Protein AF-A0A316I3K8-F1 (afdb_monomer_lite)

Sequence (224 aa):
MPPAEALIAANAQGTAARHGGSSAHHADKHGAITLITEVPFWHDERASDDSSSDRPYAEVLRASARQLRQDAATLTGLHQRIRPHLRVASPMPAAAADFADTAVSLAAAHETIAATAGTRTATVAEVFAAESVVEMLRLRTARVLRRQLLAECEKRAAPLPLRDALDEVDVLFDQWCEQAENTLSEKTFPLRQLVSLQMAAALAVVSRLAQPTREASATAAAAQ

Radius of gyration: 23.37 Å; chains: 1; bounding box: 73×44×48 Å

Secondary structure (DSSP, 8-state):
---HHHHHHHHHTTS--SS---HHHHHHTTT---------SB--GGGG--SEEEEEHHHHHHHHHHHHHHHHHHHHHHHHHHGGG--S--SHHHHHHHHHHHHHHHHHHHHHHHHH-TTPEEEHHHHHHHHHHHHHHHHHHHHHHHHHHHHHHHHSS--HHHHHHHHHHHHHHHHHHHHHHHHS--PBPPHHHHHHHHHHHHHHHHHHHHS--HHHHHHHHTT-

Structure (mmCIF, N/CA/C/O backbone):
data_AF-A0A316I3K8-F1
#
_entry.id   AF-A0A316I3K8-F1
#
loop_
_atom_site.group_PDB
_atom_site.id
_atom_site.type_symbol
_atom_site.label_atom_id
_atom_site.label_alt_id
_atom_site.label_comp_id
_atom_site.label_asym_id
_atom_site.label_entity_id
_atom_site.label_seq_id
_atom_site.pdbx_PDB_ins_code
_atom_site.Cartn_x
_atom_site.Cartn_y
_atom_site.Cartn_z
_atom_site.occupancy
_atom_site.B_iso_or_equiv
_atom_site.auth_seq_id
_atom_site.auth_comp_id
_atom_site.auth_asym_id
_atom_site.auth_atom_id
_atom_site.pdbx_PDB_model_num
ATOM 1 N N . MET A 1 1 ? -20.356 -4.902 2.020 1.00 46.91 1 MET A N 1
ATOM 2 C CA . MET A 1 1 ? -19.749 -4.826 0.674 1.00 46.91 1 MET A CA 1
ATOM 3 C C . MET A 1 1 ? -20.870 -4.762 -0.346 1.00 46.91 1 MET A C 1
ATOM 5 O O . MET A 1 1 ? -21.888 -5.397 -0.089 1.00 46.91 1 MET A O 1
ATOM 9 N N . PRO A 1 2 ? -20.743 -3.977 -1.429 1.00 51.47 2 PRO A N 1
ATOM 10 C CA . PRO A 1 2 ? -21.723 -4.023 -2.510 1.00 51.47 2 PRO A CA 1
ATOM 11 C C . PRO A 1 2 ? -21.820 -5.459 -3.057 1.00 51.47 2 PRO A C 1
ATOM 13 O O . PRO A 1 2 ? -20.804 -6.151 -3.050 1.00 51.47 2 PRO A O 1
ATOM 16 N N . PRO A 1 3 ? -22.998 -5.920 -3.508 1.00 61.75 3 PRO A N 1
ATOM 17 C CA . PRO A 1 3 ? -23.151 -7.249 -4.102 1.00 61.75 3 PRO A CA 1
ATOM 18 C C . PRO A 1 3 ? -22.192 -7.452 -5.283 1.00 61.75 3 PRO A C 1
ATOM 20 O O . PRO A 1 3 ? -21.863 -6.487 -5.984 1.00 61.75 3 PRO A O 1
ATOM 23 N N . ALA A 1 4 ? -21.767 -8.691 -5.553 1.00 61.78 4 ALA A N 1
ATOM 24 C CA . ALA A 1 4 ? -20.893 -8.951 -6.703 1.00 61.78 4 ALA A CA 1
ATOM 25 C C . ALA A 1 4 ? -21.560 -8.546 -8.016 1.00 61.78 4 ALA A C 1
ATOM 27 O O . ALA A 1 4 ? -20.879 -8.072 -8.916 1.00 61.78 4 ALA A O 1
ATOM 28 N N . GLU A 1 5 ? -22.880 -8.660 -8.112 1.00 66.75 5 GLU A N 1
ATOM 29 C CA . GLU A 1 5 ? -23.666 -8.225 -9.261 1.00 66.75 5 GLU A CA 1
ATOM 30 C C . GLU A 1 5 ? -23.543 -6.716 -9.477 1.00 66.75 5 GLU A C 1
ATOM 32 O O . GLU A 1 5 ? -23.457 -6.275 -10.617 1.00 66.75 5 GLU A O 1
ATOM 37 N N . ALA A 1 6 ? -23.459 -5.925 -8.404 1.00 65.88 6 ALA A N 1
ATOM 38 C CA . ALA A 1 6 ? -23.243 -4.484 -8.494 1.00 65.88 6 ALA A CA 1
ATOM 39 C C . ALA A 1 6 ? -21.810 -4.152 -8.944 1.00 65.88 6 ALA A C 1
ATOM 41 O O . ALA A 1 6 ? -21.619 -3.241 -9.746 1.00 65.88 6 ALA A O 1
ATOM 42 N N . LEU A 1 7 ? -20.809 -4.921 -8.498 1.00 60.12 7 LEU A N 1
ATOM 43 C CA . LEU A 1 7 ? -19.422 -4.791 -8.967 1.00 60.12 7 LEU A CA 1
ATOM 44 C C . LEU A 1 7 ? -19.276 -5.212 -10.440 1.00 60.12 7 LEU A C 1
ATOM 46 O O . LEU A 1 7 ? -18.604 -4.543 -11.221 1.00 60.12 7 LEU A O 1
ATOM 50 N N . ILE A 1 8 ? -19.944 -6.291 -10.848 1.00 61.94 8 ILE A N 1
ATOM 51 C CA . ILE A 1 8 ? -19.964 -6.787 -12.229 1.00 61.94 8 ILE A CA 1
ATOM 52 C C . ILE A 1 8 ? -20.725 -5.816 -13.143 1.00 61.94 8 ILE A C 1
ATOM 54 O O . ILE A 1 8 ? -20.252 -5.521 -14.239 1.00 61.94 8 ILE A O 1
ATOM 58 N N . ALA A 1 9 ? -21.864 -5.281 -12.697 1.00 63.34 9 ALA A N 1
ATOM 59 C CA . ALA A 1 9 ? -22.646 -4.294 -13.439 1.00 63.34 9 ALA A CA 1
ATOM 60 C C . ALA A 1 9 ? -21.893 -2.968 -13.591 1.00 63.34 9 ALA A C 1
ATOM 62 O O . ALA A 1 9 ? -21.885 -2.411 -14.686 1.00 63.34 9 ALA A O 1
ATOM 63 N N . ALA A 1 10 ? -21.195 -2.510 -12.545 1.00 59.34 10 ALA A N 1
ATOM 64 C CA . ALA A 1 10 ? -20.295 -1.366 -12.645 1.00 59.34 10 ALA A CA 1
ATOM 65 C C . ALA A 1 10 ? -19.220 -1.613 -13.718 1.00 59.34 10 ALA A C 1
ATOM 67 O O . ALA A 1 10 ? -19.025 -0.768 -14.592 1.00 59.34 10 ALA A O 1
ATOM 68 N N . ASN A 1 11 ? -18.614 -2.807 -13.732 1.00 54.56 11 ASN A N 1
ATOM 69 C CA . ASN A 1 11 ? -17.659 -3.213 -14.767 1.00 54.56 11 ASN A CA 1
ATOM 70 C C . ASN A 1 11 ? -18.261 -3.186 -16.183 1.00 54.56 11 ASN A C 1
ATOM 72 O O . ASN A 1 11 ? -17.639 -2.673 -17.112 1.00 54.56 11 ASN A O 1
ATOM 76 N N . ALA A 1 12 ? -19.482 -3.697 -16.350 1.00 55.34 12 ALA A N 1
ATOM 77 C CA . ALA A 1 12 ? -20.190 -3.714 -17.631 1.00 55.34 12 ALA A CA 1
ATOM 78 C C . ALA A 1 12 ? -20.600 -2.310 -18.119 1.00 55.34 12 ALA A C 1
ATOM 80 O O . ALA A 1 12 ? -20.731 -2.089 -19.320 1.00 55.34 12 ALA A O 1
ATOM 81 N N . GLN A 1 13 ? -20.775 -1.356 -17.201 1.00 55.81 13 GLN A N 1
ATOM 82 C CA . GLN A 1 13 ? -21.131 0.040 -17.480 1.00 55.81 13 GLN A CA 1
ATOM 83 C C . GLN A 1 13 ? -19.909 0.937 -17.752 1.00 55.81 13 GLN A C 1
ATOM 85 O O . GLN A 1 13 ? -20.051 2.149 -17.889 1.00 55.81 13 GLN A O 1
ATOM 90 N N . GLY A 1 14 ? -18.699 0.371 -17.836 1.00 44.72 14 GLY A N 1
ATOM 91 C CA . GLY A 1 14 ? -17.468 1.124 -18.106 1.00 44.72 14 GLY A CA 1
ATOM 92 C C . GLY A 1 14 ? -16.909 1.880 -16.895 1.00 44.72 14 GLY A C 1
ATOM 93 O O . GLY A 1 14 ? -15.808 2.423 -16.964 1.00 44.72 14 GLY A O 1
ATOM 94 N N . THR A 1 15 ? -17.606 1.862 -15.758 1.00 52.81 15 THR A N 1
ATOM 95 C CA . THR A 1 15 ? -17.031 2.158 -14.441 1.00 52.81 15 THR A CA 1
ATOM 96 C C . THR A 1 15 ? -16.216 0.951 -13.996 1.00 52.81 15 THR A C 1
ATOM 98 O O . THR A 1 15 ? -16.727 0.091 -13.289 1.00 52.81 15 THR A O 1
ATOM 101 N N . ALA A 1 16 ? -14.970 0.844 -14.464 1.00 51.50 16 ALA A N 1
ATOM 102 C CA . ALA A 1 16 ? -14.096 -0.297 -14.193 1.00 51.50 16 ALA A CA 1
ATOM 103 C C . ALA A 1 16 ? -14.115 -0.677 -12.699 1.00 51.50 16 ALA A C 1
ATOM 105 O O . ALA A 1 16 ? -13.503 -0.009 -11.863 1.00 51.50 16 ALA A O 1
ATOM 106 N N . ALA A 1 17 ? -14.815 -1.757 -12.349 1.00 53.53 17 ALA A N 1
ATOM 107 C CA . ALA A 1 17 ? -14.596 -2.414 -11.079 1.00 53.53 17 ALA A CA 1
ATOM 108 C C . ALA A 1 17 ? -13.191 -3.010 -11.163 1.00 53.53 17 ALA A C 1
ATOM 110 O O . ALA A 1 17 ? -12.932 -3.970 -11.893 1.00 53.53 17 ALA A O 1
ATOM 111 N N . ARG A 1 18 ? -12.270 -2.350 -10.453 1.00 55.28 18 ARG A N 1
ATOM 112 C CA . ARG A 1 18 ? -10.821 -2.594 -10.486 1.00 55.28 18 ARG A CA 1
ATOM 113 C C . ARG A 1 18 ? -10.441 -4.038 -10.147 1.00 55.28 18 ARG A C 1
ATOM 115 O O . ARG A 1 18 ? -9.389 -4.510 -10.565 1.00 55.28 18 ARG A O 1
ATOM 122 N N . HIS A 1 19 ? -11.321 -4.762 -9.456 1.00 63.66 19 HIS A N 1
ATOM 123 C CA . HIS A 1 19 ? -11.119 -6.143 -9.034 1.00 63.66 19 HIS A CA 1
ATOM 124 C C . HIS A 1 19 ? -12.388 -6.975 -9.269 1.00 63.66 19 HIS A C 1
ATOM 126 O O . HIS A 1 19 ? -13.498 -6.445 -9.346 1.00 63.66 19 HIS A O 1
ATOM 132 N N . GLY A 1 20 ? -12.225 -8.296 -9.374 1.00 68.69 20 GLY A N 1
ATOM 133 C CA . GLY A 1 20 ? -13.353 -9.230 -9.332 1.00 68.69 20 GLY A CA 1
ATOM 134 C C . GLY A 1 20 ? -14.015 -9.277 -7.947 1.00 68.69 20 GLY A C 1
ATOM 135 O O . GLY A 1 20 ? -13.547 -8.665 -6.988 1.00 68.69 20 GLY A O 1
ATOM 136 N N . GLY A 1 21 ? -15.103 -10.036 -7.818 1.00 72.44 21 GLY A N 1
ATOM 137 C CA . GLY A 1 21 ? -15.724 -10.277 -6.514 1.00 72.44 21 GLY A CA 1
ATOM 138 C C . GLY A 1 21 ? -14.823 -11.099 -5.578 1.00 72.44 21 GLY A C 1
ATOM 139 O O . GLY A 1 21 ? -14.108 -11.997 -6.013 1.00 72.44 21 GLY A O 1
ATOM 140 N N . SER A 1 22 ? -14.880 -10.817 -4.275 1.00 80.25 22 SER A N 1
ATOM 141 C CA . SER A 1 22 ? -14.303 -11.660 -3.216 1.00 80.25 22 SER A CA 1
ATOM 142 C C . SER A 1 22 ? -14.965 -13.044 -3.096 1.00 80.25 22 SER A C 1
ATOM 144 O O . SER A 1 22 ? -16.092 -13.262 -3.553 1.00 80.25 22 SER A O 1
ATOM 146 N N . SER A 1 23 ? -14.288 -13.961 -2.395 1.00 83.81 23 SER A N 1
ATOM 147 C CA . SER A 1 23 ? -14.819 -15.277 -2.008 1.00 83.81 23 SER A CA 1
ATOM 148 C C . SER A 1 23 ? -16.139 -15.187 -1.238 1.00 83.81 23 SER A C 1
ATOM 150 O O . SER A 1 23 ? -17.002 -16.039 -1.428 1.00 83.81 23 SER A O 1
ATOM 152 N N . ALA A 1 24 ? -16.334 -14.131 -0.442 1.00 84.38 24 ALA A N 1
ATOM 153 C CA . ALA A 1 24 ? -17.589 -13.887 0.262 1.00 84.38 24 ALA A CA 1
ATOM 154 C C . ALA A 1 24 ? -18.765 -13.699 -0.705 1.00 84.38 24 ALA A C 1
ATOM 156 O O . ALA A 1 24 ? -19.817 -14.288 -0.489 1.00 84.38 24 ALA A O 1
ATOM 157 N N . HIS A 1 25 ? -18.585 -12.976 -1.816 1.00 80.94 25 HIS A N 1
ATOM 158 C CA . HIS A 1 25 ? -19.660 -12.870 -2.807 1.00 80.94 25 HIS A CA 1
ATOM 159 C C . HIS A 1 25 ? -19.931 -14.197 -3.521 1.00 80.94 25 HIS A C 1
ATOM 161 O O . HIS A 1 25 ? -21.068 -14.504 -3.866 1.00 80.94 25 HIS A O 1
ATOM 167 N N . HIS A 1 26 ? -18.890 -15.002 -3.759 1.00 83.44 26 HIS A N 1
ATOM 168 C CA . HIS A 1 26 ? -19.084 -16.333 -4.330 1.00 83.44 26 HIS A CA 1
ATOM 169 C C . HIS A 1 26 ? -19.851 -17.254 -3.373 1.00 83.44 26 HIS A C 1
ATOM 171 O O . HIS A 1 26 ? -20.612 -18.101 -3.820 1.00 83.44 26 HIS A O 1
ATOM 177 N N . ALA A 1 27 ? -19.648 -17.135 -2.068 1.00 85.69 27 ALA A N 1
ATOM 178 C CA . ALA A 1 27 ? -20.391 -17.912 -1.085 1.00 85.69 27 ALA A CA 1
ATOM 179 C C . ALA A 1 27 ? -21.847 -17.429 -0.945 1.00 85.69 27 ALA A C 1
ATOM 181 O O . ALA A 1 27 ? -22.756 -18.252 -0.825 1.00 85.69 27 ALA A O 1
ATOM 182 N N . ASP A 1 28 ? -22.075 -16.117 -1.035 1.00 84.31 28 ASP A N 1
ATOM 183 C CA . ASP A 1 28 ? -23.390 -15.485 -0.875 1.00 84.31 28 ASP A CA 1
ATOM 184 C C . ASP A 1 28 ? -24.434 -16.006 -1.879 1.00 84.31 28 ASP A C 1
ATOM 186 O O . ASP A 1 28 ? -25.538 -16.386 -1.491 1.00 84.31 28 ASP A O 1
ATOM 190 N N . LYS A 1 29 ? -24.054 -16.196 -3.152 1.00 85.25 29 LYS A N 1
ATOM 191 C CA . LYS A 1 29 ? -24.931 -16.817 -4.175 1.00 85.25 29 LYS A CA 1
ATOM 192 C C . LYS A 1 29 ? -25.396 -18.244 -3.841 1.00 85.25 29 LYS A C 1
ATOM 194 O O . LYS A 1 29 ? -26.289 -18.769 -4.502 1.00 85.25 29 LYS A O 1
ATOM 199 N N . HIS A 1 30 ? -24.779 -18.896 -2.858 1.00 90.12 30 HIS A N 1
ATOM 200 C CA . HIS A 1 30 ? -25.153 -20.225 -2.377 1.00 90.12 30 HIS A CA 1
ATOM 201 C C . HIS A 1 30 ? -25.828 -20.187 -0.996 1.00 90.12 30 HIS A C 1
ATOM 203 O O . HIS A 1 30 ? -26.014 -21.238 -0.387 1.00 90.12 30 HIS A O 1
ATOM 209 N N . GLY A 1 31 ? -26.186 -19.000 -0.491 1.00 88.19 31 GLY A N 1
ATOM 210 C CA . GLY A 1 31 ? -26.765 -18.822 0.842 1.00 88.19 31 GLY A CA 1
ATOM 211 C C . GLY A 1 31 ? -25.801 -19.188 1.974 1.00 88.19 31 GLY A C 1
ATOM 212 O O . GLY A 1 31 ? -26.237 -19.457 3.093 1.00 88.19 31 GLY A O 1
ATOM 213 N N . ALA A 1 32 ? -24.497 -19.255 1.687 1.00 89.62 32 ALA A N 1
ATOM 214 C CA . ALA A 1 32 ? -23.493 -19.629 2.666 1.00 89.62 32 ALA A CA 1
ATOM 215 C C . ALA A 1 32 ? -23.056 -18.417 3.491 1.00 89.62 32 ALA A C 1
ATOM 217 O O . ALA A 1 32 ? -22.843 -17.319 2.978 1.00 89.62 32 ALA A O 1
ATOM 218 N N . ILE A 1 33 ? -22.846 -18.643 4.784 1.00 88.38 33 ILE A N 1
ATOM 219 C CA . ILE A 1 33 ? -22.274 -17.636 5.671 1.00 88.38 33 ILE A CA 1
ATOM 220 C C . ILE A 1 33 ? -20.759 -17.670 5.532 1.00 88.38 33 ILE A C 1
ATOM 222 O O . ILE A 1 33 ? -20.134 -18.718 5.687 1.00 88.38 33 ILE A O 1
ATOM 226 N N . THR A 1 34 ? -20.172 -16.508 5.261 1.00 89.94 34 THR A N 1
ATOM 227 C CA . THR A 1 34 ? -18.721 -16.356 5.143 1.00 89.94 34 THR A CA 1
ATOM 228 C C . THR A 1 34 ? -18.161 -15.637 6.359 1.00 89.94 34 THR A C 1
ATOM 230 O O . THR A 1 34 ? -18.584 -14.529 6.680 1.00 89.94 34 THR A O 1
ATOM 233 N N . LEU A 1 35 ? -17.162 -16.250 6.993 1.00 91.00 35 LEU A N 1
ATOM 234 C CA . LEU A 1 35 ? -16.312 -15.622 7.997 1.00 91.00 35 LEU A CA 1
ATOM 235 C C . LEU A 1 35 ? -14.892 -15.516 7.432 1.00 91.00 35 LEU A C 1
ATOM 237 O O . LEU A 1 35 ? -14.299 -16.528 7.063 1.00 91.00 35 LEU A O 1
ATOM 241 N N . ILE A 1 36 ? -14.345 -14.302 7.393 1.00 90.25 36 ILE A N 1
ATOM 242 C CA . ILE A 1 36 ? -12.939 -14.045 7.062 1.00 90.25 36 ILE A CA 1
ATOM 243 C C . ILE A 1 36 ? -12.289 -13.456 8.311 1.00 90.25 36 ILE A C 1
ATOM 245 O O . ILE A 1 36 ? -12.637 -12.357 8.736 1.00 90.25 36 ILE A O 1
ATOM 249 N N . THR A 1 37 ? -11.374 -14.206 8.919 1.00 90.19 37 THR A N 1
ATOM 250 C CA . THR A 1 37 ? -10.609 -13.763 10.090 1.00 90.19 37 THR A CA 1
ATOM 251 C C . THR A 1 37 ? -9.196 -13.391 9.669 1.00 90.19 37 THR A C 1
ATOM 253 O O . THR A 1 37 ? -8.332 -14.262 9.539 1.00 90.19 37 THR A O 1
ATOM 256 N N . GLU A 1 38 ? -8.952 -12.101 9.473 1.00 89.88 38 GLU A N 1
ATOM 257 C CA . GLU A 1 38 ? -7.610 -11.572 9.236 1.00 89.88 38 GLU A CA 1
ATOM 258 C C . GLU A 1 38 ? -6.998 -11.135 10.565 1.00 89.88 38 GLU A C 1
ATOM 260 O O . GLU A 1 38 ? -7.583 -10.350 11.308 1.00 89.88 38 GLU A O 1
ATOM 265 N N . VAL A 1 39 ? -5.832 -11.694 10.883 1.00 89.56 39 VAL A N 1
ATOM 266 C CA . VAL A 1 39 ? -5.057 -11.354 12.078 1.00 89.56 39 VAL A CA 1
ATOM 267 C C . VAL A 1 39 ? -3.631 -11.032 11.637 1.00 89.56 39 VAL A C 1
ATOM 269 O O . VAL A 1 39 ? -3.084 -11.761 10.803 1.00 89.56 39 VAL A O 1
ATOM 272 N N . PRO A 1 40 ? -3.023 -9.945 12.137 1.00 89.25 40 PRO A N 1
ATOM 273 C CA . PRO A 1 40 ? -1.665 -9.594 11.758 1.00 89.25 40 PRO A CA 1
ATOM 274 C C . PRO A 1 40 ? -0.684 -10.632 12.313 1.00 89.25 40 PRO A C 1
ATOM 276 O O . PRO A 1 40 ? -0.813 -11.085 13.448 1.00 89.25 40 PRO A O 1
ATOM 279 N N . PHE A 1 41 ? 0.300 -11.025 11.504 1.00 92.06 41 PHE A N 1
ATOM 280 C CA . PHE A 1 41 ? 1.364 -11.921 11.963 1.00 92.06 41 PHE A CA 1
ATOM 281 C C . PHE A 1 41 ? 2.433 -11.166 12.763 1.00 92.06 41 PHE A C 1
ATOM 283 O O . PHE A 1 41 ? 2.909 -11.651 13.792 1.00 92.06 41 PHE A O 1
ATOM 290 N N . TRP A 1 42 ? 2.768 -9.961 12.305 1.00 93.38 42 TRP A N 1
ATOM 291 C CA . TRP A 1 42 ? 3.698 -9.055 12.969 1.00 93.38 42 TRP A CA 1
ATOM 292 C C . TRP A 1 42 ? 2.967 -8.133 13.940 1.00 93.38 42 TRP A C 1
ATOM 294 O O . TRP A 1 42 ? 1.823 -7.740 13.715 1.00 93.38 42 TRP A O 1
ATOM 304 N N . HIS A 1 43 ? 3.651 -7.809 15.026 1.00 91.50 43 HIS A N 1
ATOM 305 C CA . HIS A 1 43 ? 3.182 -6.982 16.119 1.00 91.50 43 HIS A CA 1
ATOM 306 C C . HIS A 1 43 ? 4.045 -5.729 16.221 1.00 91.50 43 HIS A C 1
ATOM 308 O O . HIS A 1 43 ? 5.269 -5.813 16.357 1.00 91.50 43 HIS A O 1
ATOM 314 N N . ASP A 1 44 ? 3.382 -4.581 16.248 1.00 94.56 44 ASP A N 1
ATOM 315 C CA . ASP A 1 44 ? 3.972 -3.297 16.587 1.00 94.56 44 ASP A CA 1
ATOM 316 C C . ASP A 1 44 ? 3.129 -2.661 17.691 1.00 94.56 44 ASP A C 1
ATOM 318 O O . ASP A 1 44 ? 1.918 -2.520 17.532 1.00 94.56 44 ASP A O 1
ATOM 322 N N . GLU A 1 45 ? 3.755 -2.301 18.812 1.00 94.75 45 GLU A N 1
ATOM 323 C CA . GLU A 1 45 ? 3.055 -1.768 19.992 1.00 94.75 45 GLU A CA 1
ATOM 324 C C . GLU A 1 45 ? 2.298 -0.475 19.659 1.00 94.75 45 GLU A C 1
ATOM 326 O O . GLU A 1 45 ? 1.229 -0.220 20.212 1.00 94.75 45 GLU A O 1
ATOM 331 N N . ARG A 1 46 ? 2.797 0.292 18.679 1.00 96.81 46 ARG A N 1
ATOM 332 C CA . ARG A 1 46 ? 2.155 1.523 18.210 1.00 96.81 46 ARG A CA 1
ATOM 333 C C . ARG A 1 46 ? 0.821 1.259 17.528 1.00 96.81 46 ARG A C 1
ATOM 335 O O . ARG A 1 46 ? -0.044 2.119 17.582 1.00 96.81 46 ARG A O 1
ATOM 342 N N . ALA A 1 47 ? 0.620 0.091 16.910 1.00 94.56 47 ALA A N 1
ATOM 343 C CA . ALA A 1 47 ? -0.584 -0.211 16.131 1.00 94.56 47 ALA A CA 1
ATOM 344 C C . ALA A 1 47 ? -1.880 -0.211 16.962 1.00 94.56 47 ALA A C 1
ATOM 346 O O . ALA A 1 47 ? -2.966 -0.108 16.395 1.00 94.56 47 ALA A O 1
ATOM 347 N N . SER A 1 48 ? -1.767 -0.326 18.287 1.00 93.88 48 SER A N 1
ATOM 348 C CA . SER A 1 48 ? -2.882 -0.285 19.239 1.00 93.88 48 SER A CA 1
ATOM 349 C C . SER A 1 48 ? -2.692 0.766 20.339 1.00 93.88 48 SER A C 1
ATOM 351 O O . SER A 1 48 ? -3.312 0.665 21.395 1.00 93.88 48 SER A O 1
ATOM 353 N N . ASP A 1 49 ? -1.796 1.733 20.134 1.00 97.62 49 ASP A N 1
ATOM 354 C CA . ASP A 1 49 ? -1.529 2.798 21.099 1.00 97.62 49 ASP A CA 1
ATOM 355 C C . ASP A 1 49 ? -2.459 4.002 20.860 1.00 97.62 49 ASP A C 1
ATOM 357 O O . ASP A 1 49 ? -2.263 4.810 19.946 1.00 97.62 49 ASP A O 1
ATOM 361 N N . ASP A 1 50 ? -3.483 4.114 21.707 1.00 97.94 50 ASP A N 1
ATOM 362 C CA . ASP A 1 50 ? -4.478 5.193 21.673 1.00 97.94 50 ASP A CA 1
ATOM 363 C C . ASP A 1 50 ? -4.017 6.479 22.391 1.00 97.94 50 ASP A C 1
ATOM 365 O O . ASP A 1 50 ? -4.790 7.434 22.516 1.00 97.94 50 ASP A O 1
ATOM 369 N N . SER A 1 51 ? -2.772 6.541 22.877 1.00 98.38 51 SER A N 1
ATOM 370 C CA . SER A 1 51 ? -2.226 7.759 23.481 1.00 98.38 51 SER A CA 1
ATOM 371 C C . SER A 1 51 ? -2.017 8.875 22.448 1.00 98.38 51 SER A C 1
ATOM 373 O O . SER A 1 51 ? -1.936 8.641 21.239 1.00 98.38 51 SER A O 1
ATOM 375 N N . SER A 1 52 ? -1.959 10.125 22.924 1.00 97.88 52 SER A N 1
ATOM 376 C CA . SER A 1 52 ? -1.692 11.298 22.079 1.00 97.88 52 SER A CA 1
ATOM 377 C C . SER A 1 52 ? -0.328 11.186 21.400 1.00 97.88 52 SER A C 1
ATOM 379 O O . SER A 1 52 ? 0.676 10.947 22.061 1.00 97.88 52 SER A O 1
ATOM 381 N N . SER A 1 53 ? -0.283 11.444 20.092 1.00 97.62 53 SER A N 1
ATOM 382 C CA . SER A 1 53 ? 0.974 11.628 19.348 1.00 97.62 53 SER A CA 1
ATOM 383 C C . SER A 1 53 ? 1.478 13.076 19.350 1.00 97.62 53 SER A C 1
ATOM 385 O O . SER A 1 53 ? 2.499 13.373 18.733 1.00 97.62 53 SER A O 1
ATOM 387 N N . ASP A 1 54 ? 0.704 13.994 19.937 1.00 97.19 54 ASP A N 1
ATOM 388 C CA . ASP A 1 54 ? 0.903 15.451 19.924 1.00 97.19 54 ASP A CA 1
ATOM 389 C C . ASP A 1 54 ? 0.914 16.095 18.523 1.00 97.19 54 ASP A C 1
ATOM 391 O O . ASP A 1 54 ? 1.099 17.304 18.378 1.00 97.19 54 ASP A O 1
ATOM 395 N N . ARG A 1 55 ? 0.632 15.311 17.474 1.00 98.12 55 ARG A N 1
ATOM 396 C CA . ARG A 1 55 ? 0.535 15.769 16.086 1.00 98.12 55 ARG A CA 1
ATOM 397 C C . ARG A 1 55 ? -0.923 16.046 15.707 1.00 98.12 55 ARG A C 1
ATOM 399 O O . ARG A 1 55 ? -1.798 15.224 15.998 1.00 98.12 55 ARG A O 1
ATOM 406 N N . PRO A 1 56 ? -1.226 17.145 14.994 1.00 98.38 56 PRO A N 1
ATOM 407 C CA . PRO A 1 56 ? -2.562 17.363 14.446 1.00 98.38 56 PRO A CA 1
ATOM 408 C C . PRO A 1 56 ? -2.939 16.253 13.453 1.00 98.38 56 PRO A C 1
ATOM 410 O O . PRO A 1 56 ? -2.214 15.999 12.489 1.00 98.38 56 PRO A O 1
ATOM 413 N N . TYR A 1 57 ? -4.103 15.620 13.621 1.00 98.44 57 TYR A N 1
ATOM 414 C CA . TYR A 1 57 ? -4.506 14.484 12.780 1.00 98.44 57 TYR A CA 1
ATOM 415 C C . TYR A 1 57 ? -4.632 14.842 11.297 1.00 98.44 57 TYR A C 1
ATOM 417 O O . TYR A 1 57 ? -4.176 14.106 10.422 1.00 98.44 57 TYR A O 1
ATOM 425 N N . ALA A 1 58 ? -5.160 16.030 11.000 1.00 98.44 58 ALA A N 1
ATOM 426 C CA . ALA A 1 58 ? -5.230 16.532 9.633 1.00 98.44 58 ALA A CA 1
ATOM 427 C C . ALA A 1 58 ? -3.842 16.679 8.978 1.00 98.44 58 ALA A C 1
ATOM 429 O O . ALA A 1 58 ? -3.709 16.524 7.766 1.00 98.44 58 ALA A O 1
ATOM 430 N N . GLU A 1 59 ? -2.801 16.990 9.752 1.00 98.44 59 GLU A N 1
ATOM 431 C CA . GLU A 1 59 ? -1.439 17.125 9.234 1.00 98.44 59 GLU A CA 1
ATOM 432 C C . GLU A 1 59 ? -0.815 15.764 8.919 1.00 98.44 59 GLU A C 1
ATOM 434 O O . GLU A 1 59 ? -0.229 15.607 7.848 1.00 98.44 59 GLU A O 1
ATOM 439 N N . VAL A 1 60 ? -1.014 14.772 9.792 1.00 98.56 60 VAL A N 1
ATOM 440 C CA . VAL A 1 60 ? -0.588 13.375 9.584 1.00 98.56 60 VAL A CA 1
ATOM 441 C C . VAL A 1 60 ? -1.156 12.825 8.270 1.00 98.56 60 VAL A C 1
ATOM 443 O O . VAL A 1 60 ? -0.424 12.307 7.420 1.00 98.56 60 VAL A O 1
ATOM 446 N N . LEU A 1 61 ? -2.458 13.010 8.047 1.00 98.50 61 LEU A N 1
ATOM 447 C CA . LEU A 1 61 ? -3.128 12.575 6.821 1.00 98.50 61 LEU A CA 1
ATOM 448 C C . LEU A 1 61 ? -2.642 13.333 5.577 1.00 98.50 61 LEU A C 1
ATOM 450 O O . LEU A 1 61 ? -2.414 12.727 4.534 1.00 98.50 61 LEU A O 1
ATOM 454 N N . ARG A 1 62 ? -2.418 14.649 5.668 1.00 98.62 62 ARG A N 1
ATOM 455 C CA . ARG A 1 62 ? -1.858 15.418 4.541 1.00 98.62 62 ARG A CA 1
ATOM 456 C C . ARG A 1 62 ? -0.420 15.013 4.223 1.00 98.62 62 ARG A C 1
ATOM 458 O O . ARG A 1 62 ? -0.048 15.002 3.054 1.00 98.62 62 ARG A O 1
ATOM 465 N N . ALA A 1 63 ? 0.392 14.712 5.234 1.00 98.62 63 ALA A N 1
ATOM 466 C CA . ALA A 1 63 ? 1.768 14.262 5.047 1.00 98.62 63 ALA A CA 1
ATOM 467 C C . ALA A 1 63 ? 1.816 12.909 4.330 1.00 98.62 63 ALA A C 1
ATOM 469 O O . ALA A 1 63 ? 2.468 12.797 3.292 1.00 98.62 63 ALA A O 1
ATOM 470 N N . SER A 1 64 ? 1.051 11.928 4.812 1.00 98.50 64 SER A N 1
ATOM 471 C CA . SER A 1 64 ? 0.926 10.626 4.144 1.00 98.50 64 SER A CA 1
ATOM 472 C C . SER A 1 64 ? 0.359 10.751 2.726 1.00 98.50 64 SER A C 1
ATOM 474 O O . SER A 1 64 ? 0.901 10.144 1.809 1.00 98.50 64 SER A O 1
ATOM 476 N N . ALA A 1 65 ? -0.657 11.593 2.494 1.00 98.62 65 ALA A N 1
ATOM 477 C CA . ALA A 1 65 ? -1.196 11.835 1.153 1.00 98.62 65 ALA A CA 1
ATOM 478 C C . ALA A 1 65 ? -0.143 12.393 0.180 1.00 98.62 65 ALA A C 1
ATOM 480 O O . ALA A 1 65 ? -0.033 11.915 -0.951 1.00 98.62 65 ALA A O 1
ATOM 481 N N . ARG A 1 66 ? 0.667 13.369 0.620 1.00 98.81 66 ARG A N 1
ATOM 482 C CA . ARG A 1 66 ? 1.777 13.904 -0.186 1.00 98.81 66 ARG A CA 1
ATOM 483 C C . ARG A 1 66 ? 2.783 12.813 -0.543 1.00 98.81 66 ARG A C 1
ATOM 485 O O . ARG A 1 66 ? 3.137 12.703 -1.714 1.00 98.81 66 ARG A O 1
ATOM 492 N N . GLN A 1 67 ? 3.190 11.999 0.432 1.00 98.56 67 GLN A N 1
ATOM 493 C CA . GLN A 1 67 ? 4.166 10.936 0.197 1.00 98.56 67 GLN A CA 1
ATOM 494 C C . GLN A 1 67 ? 3.621 9.863 -0.755 1.00 98.56 67 GLN A C 1
ATOM 496 O O . GLN A 1 67 ? 4.283 9.519 -1.727 1.00 98.56 67 GLN A O 1
ATOM 501 N N . LEU A 1 68 ? 2.373 9.419 -0.561 1.00 98.62 68 LEU A N 1
ATOM 502 C CA . LEU A 1 68 ? 1.702 8.476 -1.464 1.00 98.62 68 LEU A CA 1
ATOM 503 C C . LEU A 1 68 ? 1.682 8.979 -2.913 1.00 98.62 68 LEU A C 1
ATOM 505 O O . LEU A 1 68 ? 1.963 8.215 -3.835 1.00 98.62 68 LEU A O 1
ATOM 509 N N . ARG A 1 69 ? 1.365 10.264 -3.129 1.00 98.69 69 ARG A N 1
ATOM 510 C CA . ARG A 1 69 ? 1.372 10.865 -4.472 1.00 98.69 69 ARG A CA 1
ATOM 511 C C . ARG A 1 69 ? 2.777 10.946 -5.056 1.00 98.69 69 ARG A C 1
ATOM 513 O O . ARG A 1 69 ? 2.941 10.661 -6.239 1.00 98.69 69 ARG A O 1
ATOM 520 N N . GLN A 1 70 ? 3.763 11.336 -4.252 1.00 98.56 70 GLN A N 1
ATOM 521 C CA . GLN A 1 70 ? 5.152 11.440 -4.687 1.00 98.56 70 GLN A CA 1
ATOM 522 C C . GLN A 1 70 ? 5.703 10.074 -5.111 1.00 98.56 70 GLN A C 1
ATOM 524 O O . GLN A 1 70 ? 6.219 9.946 -6.221 1.00 98.56 70 GLN A O 1
ATOM 529 N N . ASP A 1 71 ? 5.530 9.046 -4.282 1.00 98.38 71 ASP A N 1
ATOM 530 C CA . ASP A 1 71 ? 6.010 7.693 -4.574 1.00 98.38 71 ASP A CA 1
ATOM 531 C C . ASP A 1 71 ? 5.295 7.108 -5.798 1.00 98.38 71 ASP A C 1
ATOM 533 O O . ASP A 1 71 ? 5.935 6.567 -6.70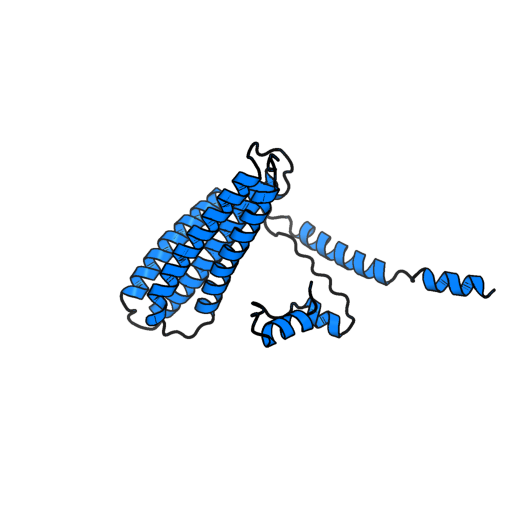3 1.00 98.38 71 ASP A O 1
ATOM 537 N N . ALA A 1 72 ? 3.969 7.279 -5.882 1.00 98.19 72 ALA A N 1
ATOM 538 C CA . ALA A 1 72 ? 3.192 6.843 -7.038 1.00 98.19 72 ALA A CA 1
ATOM 539 C C . ALA A 1 72 ? 3.636 7.544 -8.329 1.00 98.19 72 ALA A C 1
ATOM 541 O O . ALA A 1 72 ? 3.743 6.888 -9.366 1.00 98.19 72 ALA A O 1
ATOM 542 N N . ALA A 1 73 ? 3.922 8.850 -8.286 1.00 98.44 73 ALA A N 1
ATOM 543 C CA . ALA A 1 73 ? 4.399 9.604 -9.442 1.00 98.44 73 ALA A CA 1
ATOM 544 C C . ALA A 1 73 ? 5.777 9.114 -9.909 1.00 98.44 73 ALA A C 1
ATOM 546 O O . ALA A 1 73 ? 5.954 8.859 -11.101 1.00 98.44 73 ALA A O 1
ATOM 547 N N . THR A 1 74 ? 6.716 8.908 -8.980 1.00 98.19 74 THR A N 1
ATOM 548 C CA . THR A 1 74 ? 8.053 8.363 -9.269 1.00 98.19 74 THR A CA 1
ATOM 549 C C . THR A 1 74 ? 7.957 6.999 -9.955 1.00 98.19 74 THR A C 1
ATOM 551 O O . THR A 1 74 ? 8.484 6.803 -11.052 1.00 98.19 74 THR A O 1
ATOM 554 N N . LEU A 1 75 ? 7.212 6.062 -9.362 1.00 97.62 75 LEU A N 1
ATOM 555 C CA . LEU A 1 75 ? 7.093 4.697 -9.880 1.00 97.62 75 LEU A CA 1
ATOM 556 C C . LEU A 1 75 ? 6.287 4.633 -11.186 1.00 97.62 75 LEU A C 1
ATOM 558 O O . LEU A 1 75 ? 6.608 3.844 -12.076 1.00 97.62 75 LEU A O 1
ATOM 562 N N . THR A 1 76 ? 5.281 5.496 -11.348 1.00 97.75 76 THR A N 1
ATOM 563 C CA . THR A 1 76 ? 4.529 5.619 -12.606 1.00 97.75 76 THR A CA 1
ATOM 564 C C . THR A 1 76 ? 5.406 6.181 -13.720 1.00 97.75 76 THR A C 1
ATOM 566 O O . THR A 1 76 ? 5.368 5.664 -14.837 1.00 97.75 76 THR A O 1
ATOM 569 N N . GLY A 1 77 ? 6.229 7.194 -13.432 1.00 97.25 77 GLY A N 1
ATOM 570 C CA . GLY A 1 77 ? 7.186 7.750 -14.391 1.00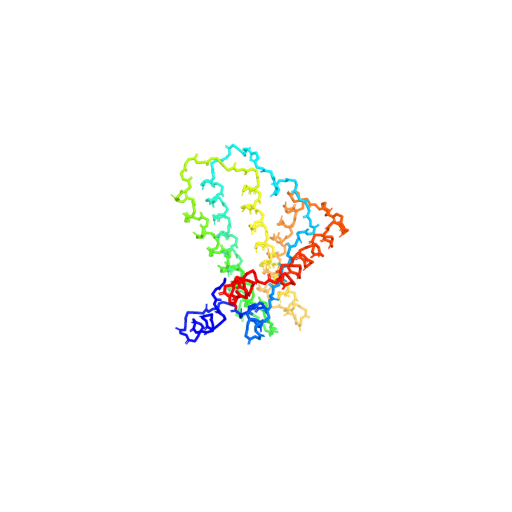 97.25 77 GLY A CA 1
ATOM 571 C C . GLY A 1 77 ? 8.189 6.699 -14.867 1.00 97.25 77 GLY A C 1
ATOM 572 O O . GLY A 1 77 ? 8.382 6.520 -16.073 1.00 97.25 77 GLY A O 1
ATOM 573 N N . LEU A 1 78 ? 8.741 5.921 -13.930 1.00 96.19 78 LEU A N 1
ATOM 574 C CA . LEU A 1 78 ? 9.590 4.766 -14.227 1.00 96.19 78 LEU A CA 1
ATOM 575 C C . LEU A 1 78 ? 8.881 3.754 -15.127 1.00 96.19 78 LEU A C 1
ATOM 577 O O . LEU A 1 78 ? 9.412 3.358 -16.168 1.00 96.19 78 LEU A O 1
ATOM 581 N N . HIS A 1 79 ? 7.655 3.375 -14.762 1.00 95.38 79 HIS A N 1
ATOM 582 C CA . HIS A 1 79 ? 6.862 2.419 -15.521 1.00 95.38 79 HIS A CA 1
ATOM 583 C C . HIS A 1 79 ? 6.584 2.891 -16.958 1.00 95.38 79 HIS A C 1
ATOM 585 O O . HIS A 1 79 ? 6.740 2.127 -17.915 1.00 95.38 79 HIS A O 1
ATOM 591 N N . GLN A 1 80 ? 6.213 4.160 -17.132 1.00 95.75 80 GLN A N 1
ATOM 592 C CA . GLN A 1 80 ? 5.947 4.753 -18.443 1.00 95.75 80 GLN A CA 1
ATOM 593 C C . GLN A 1 80 ? 7.194 4.761 -19.332 1.00 95.75 80 GLN A C 1
ATOM 595 O O . GLN A 1 80 ? 7.095 4.437 -20.517 1.00 95.75 80 GLN A O 1
ATOM 600 N N . ARG A 1 81 ? 8.365 5.060 -18.757 1.00 94.88 81 ARG A N 1
ATOM 601 C CA . ARG A 1 81 ? 9.651 5.083 -19.468 1.00 94.88 81 ARG A CA 1
ATOM 602 C C . ARG A 1 81 ? 10.039 3.709 -20.016 1.00 94.88 81 ARG A C 1
ATOM 604 O O . ARG A 1 81 ? 10.513 3.613 -21.144 1.00 94.88 81 ARG A O 1
ATOM 611 N N . ILE A 1 82 ? 9.809 2.638 -19.254 1.00 94.06 82 ILE A N 1
ATOM 612 C CA . ILE A 1 82 ? 10.203 1.278 -19.661 1.00 94.06 82 ILE A CA 1
ATOM 613 C C . ILE A 1 82 ? 9.171 0.584 -20.553 1.00 94.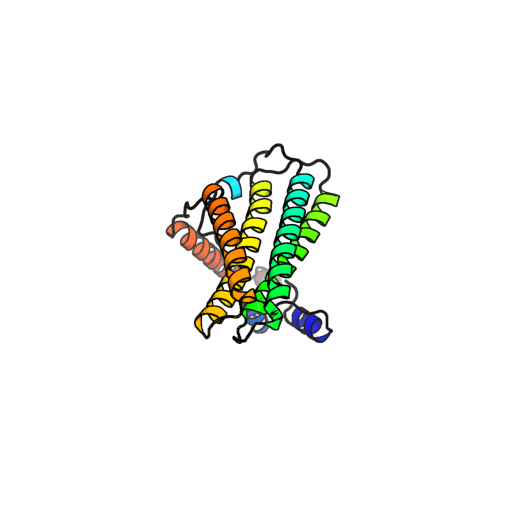06 82 ILE A C 1
ATOM 615 O O . ILE A 1 82 ? 9.528 -0.326 -21.301 1.00 94.06 82 ILE A O 1
ATOM 619 N N . ARG A 1 83 ? 7.900 1.007 -20.513 1.00 94.00 83 ARG A N 1
ATOM 620 C CA . ARG A 1 83 ? 6.778 0.351 -21.208 1.00 94.00 83 ARG A CA 1
ATOM 621 C C . ARG A 1 83 ? 7.038 0.034 -22.693 1.00 94.00 83 ARG A C 1
ATOM 623 O O . ARG A 1 83 ? 6.711 -1.083 -23.094 1.00 94.00 83 ARG A O 1
ATOM 630 N N . PRO A 1 84 ? 7.640 0.916 -23.519 1.00 94.56 84 PRO A N 1
ATOM 631 C CA . PRO A 1 84 ? 7.920 0.614 -24.931 1.00 94.56 84 PRO A CA 1
ATOM 632 C C . PRO A 1 84 ? 8.941 -0.518 -25.141 1.00 94.56 84 PRO A C 1
ATOM 634 O O . PRO A 1 84 ? 8.979 -1.156 -26.201 1.00 94.56 84 PRO A O 1
ATOM 637 N N . HIS A 1 85 ? 9.774 -0.766 -24.130 1.00 92.81 85 HIS A N 1
ATOM 638 C CA . HIS A 1 85 ? 10.881 -1.715 -24.163 1.00 92.81 85 HIS A CA 1
ATOM 639 C C . HIS A 1 85 ? 10.518 -3.086 -23.588 1.00 92.81 85 HIS A C 1
ATOM 641 O O . HIS A 1 85 ? 11.271 -4.031 -23.808 1.00 92.81 85 HIS A O 1
ATOM 647 N N . LEU A 1 86 ? 9.370 -3.216 -22.914 1.00 92.56 86 LEU A N 1
ATOM 648 C CA . LEU A 1 86 ? 8.909 -4.490 -22.367 1.00 92.56 86 LEU A CA 1
ATOM 649 C C . LEU A 1 86 ? 8.608 -5.493 -23.494 1.00 92.56 86 LEU A C 1
ATOM 651 O O . LEU A 1 86 ? 8.009 -5.157 -24.525 1.00 92.56 86 LEU A O 1
ATOM 655 N N . ARG A 1 87 ? 9.056 -6.735 -23.312 1.00 92.00 87 ARG A N 1
ATOM 656 C CA . ARG A 1 87 ? 8.899 -7.854 -24.255 1.00 92.00 87 ARG A CA 1
ATOM 657 C C . ARG A 1 87 ? 8.442 -9.132 -23.560 1.00 92.00 87 ARG A C 1
ATOM 659 O O . ARG A 1 87 ? 7.865 -9.999 -24.215 1.00 92.00 87 ARG A O 1
ATOM 666 N N . VAL A 1 88 ? 8.676 -9.262 -22.260 1.00 91.12 88 VAL A N 1
ATOM 667 C CA . VAL A 1 88 ? 8.222 -10.390 -21.454 1.00 91.12 88 VAL A CA 1
ATOM 668 C C . VAL A 1 88 ? 6.772 -10.164 -21.054 1.00 91.12 88 VAL A C 1
ATOM 670 O O . VAL A 1 88 ? 6.458 -9.321 -20.214 1.00 91.12 88 VAL A O 1
ATOM 673 N N . ALA A 1 89 ? 5.883 -10.960 -21.649 1.00 91.81 89 ALA A N 1
ATOM 674 C CA . ALA A 1 89 ? 4.482 -11.005 -21.260 1.00 91.81 89 ALA A CA 1
ATOM 675 C C . ALA A 1 89 ? 4.360 -11.444 -19.793 1.00 91.81 89 ALA A C 1
ATOM 677 O O . ALA A 1 89 ? 4.790 -12.537 -19.417 1.00 91.81 89 ALA A O 1
ATOM 678 N N . SER A 1 90 ? 3.785 -10.577 -18.966 1.00 93.00 90 SER A N 1
ATOM 679 C CA . SER A 1 90 ? 3.551 -10.832 -17.549 1.00 93.00 90 SER A CA 1
ATOM 680 C C . SER A 1 90 ? 2.407 -9.941 -17.039 1.00 93.00 90 SER A C 1
ATOM 682 O O . SER A 1 90 ? 2.100 -8.920 -17.660 1.00 93.00 90 SER A O 1
ATOM 684 N N . PRO A 1 91 ? 1.782 -10.285 -15.900 1.00 94.06 91 PRO A N 1
ATOM 685 C CA . PRO A 1 91 ? 0.776 -9.436 -15.264 1.00 94.06 91 PRO A CA 1
ATOM 686 C C . PRO A 1 91 ? 1.381 -8.256 -14.477 1.00 94.06 91 PRO A C 1
ATOM 688 O O . PRO A 1 91 ? 0.644 -7.403 -13.987 1.00 94.06 91 PRO A O 1
ATOM 691 N N . MET A 1 92 ? 2.708 -8.196 -14.319 1.00 95.00 92 MET A N 1
ATOM 692 C CA . MET A 1 92 ? 3.382 -7.250 -13.421 1.00 95.00 92 MET A CA 1
ATOM 693 C C . MET A 1 92 ? 3.198 -5.775 -13.821 1.00 95.00 92 MET A C 1
ATOM 695 O O . MET A 1 92 ? 2.939 -4.979 -12.923 1.00 95.00 92 MET A O 1
ATOM 699 N N . PRO A 1 93 ? 3.248 -5.379 -15.112 1.00 93.31 93 PRO A N 1
ATOM 700 C CA . PRO A 1 93 ? 2.926 -4.013 -15.538 1.00 93.31 93 PRO A CA 1
ATOM 701 C C . PRO A 1 93 ? 1.555 -3.525 -15.063 1.00 93.31 93 PRO A C 1
ATOM 703 O O . PRO A 1 93 ? 1.437 -2.436 -14.508 1.00 93.31 93 PRO A O 1
ATOM 706 N N . ALA A 1 94 ? 0.526 -4.357 -15.244 1.00 92.69 94 ALA A N 1
ATOM 707 C CA . ALA A 1 94 ? -0.833 -4.027 -14.835 1.00 92.69 94 ALA A CA 1
ATOM 708 C C . ALA A 1 94 ? -0.946 -3.935 -13.307 1.00 92.69 94 ALA A C 1
ATOM 710 O O . ALA A 1 94 ? -1.548 -2.998 -12.796 1.00 92.69 94 ALA A O 1
ATOM 711 N N . ALA A 1 95 ? -0.312 -4.859 -12.579 1.00 93.88 95 ALA A N 1
ATOM 712 C CA . ALA A 1 95 ? -0.285 -4.825 -11.120 1.00 93.88 95 ALA A CA 1
ATOM 713 C C . ALA A 1 95 ? 0.443 -3.582 -10.572 1.00 93.88 95 ALA A C 1
ATOM 715 O O . ALA A 1 95 ? -0.036 -2.962 -9.629 1.00 93.88 95 ALA A O 1
ATOM 716 N N . ALA A 1 96 ? 1.574 -3.184 -11.166 1.00 94.31 96 ALA A N 1
ATOM 717 C CA . ALA A 1 96 ? 2.288 -1.971 -10.766 1.00 94.31 96 ALA A CA 1
ATOM 718 C C . ALA A 1 96 ? 1.435 -0.709 -10.974 1.00 94.31 96 ALA A C 1
ATOM 720 O O . ALA A 1 96 ? 1.395 0.149 -10.094 1.00 94.31 96 ALA A O 1
ATOM 721 N N . ALA A 1 97 ? 0.722 -0.622 -12.102 1.00 93.25 97 ALA A N 1
ATOM 722 C CA . ALA A 1 97 ? -0.213 0.469 -12.357 1.00 93.25 97 ALA A CA 1
ATOM 723 C C . ALA A 1 97 ? -1.369 0.486 -11.338 1.00 93.25 97 ALA A C 1
ATOM 725 O O . ALA A 1 97 ? -1.669 1.541 -10.790 1.00 93.25 97 ALA A O 1
ATOM 726 N N . ASP A 1 98 ? -1.962 -0.672 -11.019 1.00 93.50 98 ASP A N 1
ATOM 727 C CA . ASP A 1 98 ? -3.050 -0.774 -10.030 1.00 93.50 98 ASP A CA 1
ATOM 728 C C . ASP A 1 98 ? -2.607 -0.348 -8.619 1.00 93.50 98 ASP A C 1
ATOM 730 O O . ASP A 1 98 ? -3.335 0.355 -7.913 1.00 93.50 98 ASP A O 1
ATOM 734 N N . PHE A 1 99 ? -1.387 -0.701 -8.200 1.00 95.19 99 PHE A N 1
ATOM 735 C CA . PHE A 1 99 ? -0.863 -0.259 -6.904 1.00 95.19 99 PHE A CA 1
ATOM 736 C C . PHE A 1 99 ? -0.575 1.245 -6.858 1.00 95.19 99 PHE A C 1
ATOM 738 O O . PHE A 1 99 ? -0.896 1.885 -5.853 1.00 95.19 99 PHE A O 1
ATOM 745 N N . ALA A 1 100 ? -0.043 1.829 -7.937 1.00 95.31 100 ALA A N 1
ATOM 746 C CA . ALA A 1 100 ? 0.144 3.277 -8.032 1.00 95.31 100 ALA A CA 1
ATOM 747 C C . ALA A 1 100 ? -1.203 4.024 -7.985 1.00 95.31 100 ALA A C 1
ATOM 749 O O . ALA A 1 100 ? -1.367 4.980 -7.225 1.00 95.31 100 ALA A O 1
ATOM 750 N N . ASP A 1 101 ? -2.202 3.533 -8.717 1.00 94.94 101 ASP A N 1
ATOM 751 C CA . ASP A 1 101 ? -3.573 4.048 -8.692 1.00 94.94 101 ASP A CA 1
ATOM 752 C C . ASP A 1 101 ? -4.215 3.937 -7.303 1.00 94.94 101 ASP A C 1
ATOM 754 O O . ASP A 1 101 ? -4.929 4.844 -6.856 1.00 94.94 101 ASP A O 1
ATOM 758 N N . THR A 1 102 ? -3.961 2.831 -6.602 1.00 94.69 102 THR A N 1
ATOM 759 C CA . THR A 1 102 ? -4.418 2.617 -5.225 1.00 94.69 102 THR A CA 1
ATOM 760 C C . THR A 1 102 ? -3.798 3.647 -4.284 1.00 94.69 102 THR A C 1
ATOM 762 O O . THR A 1 102 ? -4.522 4.248 -3.491 1.00 94.69 102 THR A O 1
ATOM 765 N N . ALA A 1 103 ? -2.496 3.926 -4.407 1.00 96.56 103 ALA A N 1
ATOM 766 C CA . ALA A 1 103 ? -1.822 4.959 -3.621 1.00 96.56 103 ALA A CA 1
ATOM 767 C C . ALA A 1 103 ? -2.407 6.357 -3.867 1.00 96.56 103 ALA A C 1
ATOM 769 O O . ALA A 1 103 ? -2.694 7.079 -2.913 1.00 96.56 103 ALA A O 1
ATOM 770 N N . VAL A 1 104 ? -2.679 6.712 -5.126 1.00 97.69 104 VAL A N 1
ATOM 771 C CA . VAL A 1 104 ? -3.334 7.984 -5.478 1.00 97.69 104 VAL A CA 1
ATOM 772 C C . VAL A 1 104 ? -4.754 8.068 -4.909 1.00 97.69 104 VAL A C 1
ATOM 774 O O . VAL A 1 104 ? -5.160 9.115 -4.403 1.00 97.69 104 VAL A O 1
ATOM 777 N N . SER A 1 105 ? -5.506 6.968 -4.962 1.00 94.62 105 SER A N 1
ATOM 778 C CA . SER A 1 105 ? -6.875 6.904 -4.433 1.00 94.62 105 SER A CA 1
ATOM 779 C C . SER A 1 105 ? -6.890 7.051 -2.908 1.00 94.62 105 SER A C 1
ATOM 781 O O . SER A 1 105 ? -7.714 7.781 -2.359 1.00 94.62 105 SER A O 1
ATOM 783 N N . LEU A 1 106 ? -5.944 6.408 -2.220 1.00 95.69 106 LEU A N 1
ATOM 784 C CA . LEU A 1 106 ? -5.800 6.513 -0.773 1.00 95.69 106 LEU A CA 1
ATOM 785 C C . LEU A 1 106 ? -5.347 7.914 -0.341 1.00 95.69 106 LEU A C 1
ATOM 787 O O . LEU A 1 106 ? -5.872 8.448 0.633 1.00 95.69 106 LEU A O 1
ATOM 791 N N . ALA A 1 107 ? -4.447 8.548 -1.095 1.00 97.31 107 ALA A N 1
ATOM 792 C CA . ALA A 1 107 ? -4.058 9.935 -0.855 1.00 97.31 107 ALA A CA 1
ATOM 793 C C . ALA A 1 107 ? -5.269 10.883 -0.907 1.00 97.31 107 ALA A C 1
ATOM 795 O O . ALA A 1 107 ? -5.441 11.712 -0.016 1.00 97.31 107 ALA A O 1
ATOM 796 N N . ALA A 1 108 ? -6.155 10.715 -1.895 1.00 96.88 108 ALA A N 1
ATOM 797 C CA . ALA A 1 108 ? -7.389 11.496 -1.996 1.00 96.88 108 ALA A CA 1
ATOM 798 C C . ALA A 1 108 ? -8.350 11.244 -0.815 1.00 96.88 108 ALA A C 1
ATOM 800 O O . ALA A 1 108 ? -8.996 12.173 -0.319 1.00 96.88 108 ALA A O 1
ATOM 801 N N . ALA A 1 109 ? -8.424 10.002 -0.326 1.00 96.00 109 ALA A N 1
ATOM 802 C CA . ALA A 1 109 ? -9.200 9.667 0.866 1.00 96.00 109 ALA A CA 1
ATOM 803 C C . ALA A 1 109 ? -8.628 10.354 2.119 1.00 96.00 109 ALA A C 1
ATOM 805 O O . ALA A 1 109 ? -9.375 10.987 2.865 1.00 96.00 109 ALA A O 1
ATOM 806 N N . HIS A 1 110 ? -7.306 10.310 2.316 1.00 97.50 110 HIS A N 1
ATOM 807 C CA . HIS A 1 110 ? -6.627 11.017 3.404 1.00 97.50 110 HIS A CA 1
ATOM 808 C C . HIS A 1 110 ? -6.853 12.534 3.336 1.00 97.50 110 HIS A C 1
ATOM 810 O O . HIS A 1 110 ? -7.146 13.149 4.358 1.00 97.50 110 HIS A O 1
ATOM 816 N N . GLU A 1 111 ? -6.781 13.143 2.149 1.00 97.62 111 GLU A N 1
ATOM 817 C CA . GLU A 1 111 ? -7.064 14.571 1.941 1.00 97.62 111 GLU A CA 1
ATOM 818 C C . GLU A 1 111 ? -8.510 14.929 2.323 1.00 97.62 111 GLU A C 1
ATOM 820 O O . GLU A 1 111 ? -8.742 15.929 3.008 1.00 97.62 111 GLU A O 1
ATOM 825 N N . THR A 1 112 ? -9.471 14.083 1.940 1.00 97.06 112 THR A N 1
ATOM 826 C CA . THR A 1 112 ? -10.894 14.261 2.267 1.00 97.06 112 THR A CA 1
ATOM 827 C C . THR A 1 112 ? -11.126 14.190 3.775 1.00 97.06 112 THR A C 1
ATOM 829 O O . THR A 1 112 ? -11.758 15.077 4.344 1.00 97.06 112 THR A O 1
ATOM 832 N N . ILE A 1 113 ? -10.561 13.181 4.445 1.00 96.19 113 ILE A N 1
ATOM 833 C CA . ILE A 1 113 ? -10.671 13.030 5.902 1.00 96.19 113 ILE A CA 1
ATOM 834 C C . ILE A 1 113 ? -9.979 14.202 6.614 1.00 96.19 113 ILE A C 1
ATOM 836 O O . ILE A 1 113 ? -10.526 14.764 7.562 1.00 96.19 113 ILE A O 1
ATOM 840 N N . ALA A 1 114 ? -8.805 14.629 6.138 1.00 97.06 114 ALA A N 1
ATOM 841 C CA . ALA A 1 114 ? -8.071 15.759 6.703 1.00 97.06 114 ALA A CA 1
ATOM 842 C C . ALA A 1 114 ? -8.845 17.083 6.610 1.00 97.06 114 ALA A C 1
ATOM 844 O O . ALA A 1 114 ? -8.680 17.947 7.473 1.00 97.06 114 ALA A O 1
ATOM 845 N N . ALA A 1 115 ? -9.678 17.264 5.580 1.00 96.56 115 ALA A N 1
ATOM 846 C CA . ALA A 1 115 ? -10.520 18.449 5.426 1.00 96.56 115 ALA A CA 1
ATOM 847 C C . ALA A 1 115 ? -11.626 18.532 6.492 1.00 96.56 115 ALA A C 1
ATOM 849 O O . ALA A 1 115 ? -12.021 19.632 6.874 1.00 96.56 115 ALA A O 1
ATOM 850 N N . THR A 1 116 ? -12.089 17.390 7.011 1.00 95.69 116 THR A N 1
ATOM 851 C CA . THR A 1 116 ? -13.165 17.311 8.015 1.00 95.69 116 THR A CA 1
ATOM 852 C C . THR A 1 116 ? -12.674 16.972 9.425 1.00 95.69 116 THR A C 1
ATOM 854 O O . THR A 1 116 ? -13.473 16.926 10.354 1.00 95.69 116 THR A O 1
ATOM 857 N N . ALA A 1 117 ? -11.373 16.736 9.610 1.00 92.69 117 ALA A N 1
ATOM 858 C CA . ALA A 1 117 ? -10.781 16.282 10.873 1.00 92.69 117 ALA A CA 1
ATOM 859 C C . ALA A 1 117 ? -10.774 17.334 12.005 1.00 92.69 117 ALA A C 1
ATOM 861 O O . ALA A 1 117 ? -10.520 16.988 13.160 1.00 92.69 117 ALA A O 1
ATOM 862 N N . GLY A 1 118 ? -11.033 18.610 11.698 1.00 93.25 118 GLY A N 1
ATOM 863 C CA . GLY A 1 118 ? -11.005 19.697 12.680 1.00 93.25 118 GLY A CA 1
ATOM 864 C C . GLY A 1 118 ? -9.620 19.896 13.310 1.00 93.25 118 GLY A C 1
ATOM 865 O O . GLY A 1 118 ? -8.599 19.790 12.632 1.00 93.25 118 GLY A O 1
ATOM 866 N N . THR A 1 119 ? -9.585 20.195 14.613 1.00 94.31 119 THR A N 1
ATOM 867 C CA . THR A 1 119 ? -8.356 20.461 15.392 1.00 94.31 119 THR A CA 1
ATOM 868 C C . THR A 1 119 ? -7.920 19.277 16.256 1.00 94.31 119 THR A C 1
ATOM 870 O O . THR A 1 119 ? -7.178 19.450 17.220 1.00 94.31 119 THR A O 1
ATOM 873 N N . ARG A 1 120 ? -8.425 18.076 15.968 1.00 96.44 120 ARG A N 1
ATOM 874 C CA . ARG A 1 120 ? -8.152 16.879 16.765 1.00 96.44 120 ARG A CA 1
ATOM 875 C C . ARG A 1 120 ? -6.681 16.456 16.647 1.00 96.44 120 ARG A C 1
ATOM 877 O O . ARG A 1 120 ? -6.107 16.457 15.555 1.00 96.44 120 ARG A O 1
ATOM 884 N N . THR A 1 121 ? -6.110 16.022 17.764 1.00 98.31 121 THR A N 1
ATOM 885 C CA . THR A 1 121 ? -4.790 15.380 17.826 1.00 98.31 121 THR A CA 1
ATOM 886 C C . THR A 1 121 ? -4.891 13.916 17.397 1.00 98.31 121 THR A C 1
ATOM 888 O O . THR A 1 121 ? -5.871 13.240 17.721 1.00 98.31 121 THR A O 1
ATOM 891 N N . ALA A 1 122 ? -3.908 13.430 16.640 1.00 98.44 122 ALA A N 1
ATOM 892 C CA . ALA A 1 122 ? -3.815 12.024 16.262 1.00 98.44 122 ALA A CA 1
ATOM 893 C C . ALA A 1 122 ? -3.363 11.164 17.443 1.00 98.44 122 ALA A C 1
ATOM 895 O O . ALA A 1 122 ? -2.547 11.613 18.255 1.00 98.44 122 ALA A O 1
ATOM 896 N N . THR A 1 123 ? -3.818 9.915 17.489 1.00 98.75 123 THR A N 1
ATOM 897 C CA . THR A 1 123 ? -3.198 8.909 18.355 1.00 98.75 123 THR A CA 1
ATOM 898 C C . THR A 1 123 ? -1.895 8.394 17.745 1.00 98.75 123 THR A C 1
ATOM 900 O O . THR A 1 123 ? -1.641 8.567 16.546 1.00 98.75 123 THR A O 1
ATOM 903 N N . VAL A 1 124 ? -1.061 7.744 18.557 1.00 98.69 124 VAL A N 1
ATOM 904 C CA . VAL A 1 124 ? 0.132 7.032 18.074 1.00 98.69 124 VAL A CA 1
ATOM 905 C C . VAL A 1 124 ? -0.251 5.976 17.026 1.00 98.69 124 VAL A C 1
ATOM 907 O O . VAL A 1 124 ? 0.392 5.903 15.976 1.00 98.69 124 VAL A O 1
ATOM 910 N N . ALA A 1 125 ? -1.341 5.234 17.242 1.00 98.19 125 ALA A N 1
ATOM 911 C CA . ALA A 1 125 ? -1.849 4.242 16.294 1.00 98.19 125 ALA A CA 1
ATOM 912 C C . ALA A 1 125 ? -2.243 4.833 14.939 1.00 98.19 125 ALA A C 1
ATOM 914 O O . ALA A 1 125 ? -1.970 4.244 13.895 1.00 98.19 125 ALA A O 1
ATOM 915 N N . GLU A 1 126 ? -2.845 6.017 14.924 1.00 98.38 126 GLU A N 1
ATOM 916 C CA . GLU A 1 126 ? -3.257 6.674 13.683 1.00 98.38 126 GLU A CA 1
ATOM 917 C C . GLU A 1 126 ? -2.075 7.218 12.887 1.00 98.38 126 GLU A C 1
ATOM 919 O O . GLU A 1 126 ? -2.067 7.131 11.658 1.00 98.38 126 GLU A O 1
ATOM 924 N N . VAL A 1 127 ? -1.065 7.746 13.583 1.00 98.50 127 VAL A N 1
ATOM 925 C CA . VAL A 1 127 ? 0.216 8.107 12.969 1.00 98.50 127 VAL A CA 1
ATOM 926 C C . VAL A 1 127 ? 0.854 6.878 12.336 1.00 98.50 127 VAL A C 1
ATOM 928 O O . VAL A 1 127 ? 1.158 6.887 11.142 1.00 98.50 127 VAL A O 1
ATOM 931 N N . PHE A 1 128 ? 0.979 5.800 13.110 1.00 97.69 128 PHE A N 1
ATOM 932 C CA . PHE A 1 128 ? 1.574 4.556 12.646 1.00 97.69 128 PHE A CA 1
ATOM 933 C C . PHE A 1 128 ? 0.818 3.962 11.451 1.00 97.69 128 PHE A C 1
ATOM 935 O O . PHE A 1 128 ? 1.443 3.553 10.473 1.00 97.69 128 PHE A O 1
ATOM 942 N N . ALA A 1 129 ? -0.517 3.954 11.478 1.00 96.00 129 ALA A N 1
ATOM 943 C CA . ALA A 1 129 ? -1.339 3.457 10.378 1.00 96.00 129 ALA A CA 1
ATOM 944 C C . ALA A 1 129 ? -1.149 4.286 9.096 1.00 96.00 129 ALA A C 1
ATOM 946 O O . ALA A 1 129 ? -0.982 3.723 8.009 1.00 96.00 129 ALA A O 1
ATOM 947 N N . ALA A 1 130 ? -1.137 5.618 9.220 1.00 97.19 130 ALA A N 1
ATOM 948 C CA . ALA A 1 130 ? -0.958 6.524 8.092 1.00 97.19 130 ALA A CA 1
ATOM 949 C C . ALA A 1 130 ? 0.438 6.422 7.465 1.00 97.19 130 ALA A C 1
ATOM 951 O O . ALA A 1 130 ? 0.558 6.590 6.257 1.00 97.19 130 ALA A O 1
ATOM 952 N N . GLU A 1 131 ? 1.481 6.148 8.247 1.00 96.44 131 GLU A N 1
ATOM 953 C CA . GLU A 1 131 ? 2.855 5.977 7.755 1.00 96.44 131 GLU A CA 1
ATOM 954 C C . GLU A 1 131 ? 3.074 4.568 7.172 1.00 96.44 131 GLU A C 1
ATOM 956 O O . GLU A 1 131 ? 3.589 4.423 6.060 1.00 96.44 131 GLU A O 1
ATOM 961 N N . SER A 1 132 ? 2.571 3.529 7.845 1.00 95.69 132 SER A N 1
ATOM 962 C CA . SER A 1 132 ? 2.706 2.127 7.419 1.00 95.69 132 SER A CA 1
ATOM 963 C C . SER A 1 132 ? 2.065 1.850 6.060 1.00 95.69 132 SER A C 1
ATOM 965 O O . SER A 1 132 ? 2.569 1.041 5.279 1.00 95.69 132 SER A O 1
ATOM 967 N N . VAL A 1 133 ? 0.957 2.523 5.736 1.00 95.94 133 VAL A N 1
ATOM 968 C CA . VAL A 1 133 ? 0.308 2.340 4.432 1.00 95.94 133 VAL A CA 1
ATOM 969 C C . VAL A 1 133 ? 1.154 2.897 3.281 1.00 95.94 133 VAL A C 1
ATOM 971 O O . VAL A 1 133 ? 1.130 2.341 2.180 1.00 95.94 133 VAL A O 1
ATOM 974 N N . VAL A 1 134 ? 1.949 3.941 3.540 1.00 97.69 134 VAL A N 1
ATOM 975 C CA . VAL A 1 134 ? 2.908 4.484 2.571 1.00 97.69 134 VAL A CA 1
ATOM 976 C C . VAL A 1 134 ? 4.026 3.478 2.322 1.00 97.69 134 VAL A C 1
ATOM 978 O O . VAL A 1 134 ? 4.319 3.174 1.167 1.00 97.69 134 VAL A O 1
ATOM 981 N N . GLU A 1 135 ? 4.617 2.931 3.392 1.00 96.31 135 GLU A N 1
ATOM 982 C CA . GLU A 1 135 ? 5.656 1.891 3.298 1.00 96.31 135 GLU A CA 1
ATOM 983 C C . GLU A 1 135 ? 5.154 0.679 2.505 1.00 96.31 135 GLU A C 1
ATOM 985 O O . GLU A 1 135 ? 5.778 0.227 1.541 1.00 96.31 135 GLU A O 1
ATOM 990 N N . MET A 1 136 ? 3.957 0.195 2.844 1.00 96.25 136 MET A N 1
ATOM 991 C CA . MET A 1 136 ? 3.347 -0.948 2.175 1.00 96.25 136 MET A CA 1
ATOM 992 C C . MET A 1 136 ? 3.193 -0.715 0.666 1.00 96.25 136 MET A C 1
ATOM 994 O O . MET A 1 136 ? 3.530 -1.596 -0.130 1.00 96.25 136 MET A O 1
ATOM 998 N N . LEU A 1 137 ? 2.644 0.432 0.255 1.00 97.62 137 LEU A N 1
ATOM 999 C CA . LEU A 1 137 ? 2.329 0.684 -1.152 1.00 97.62 137 LEU A CA 1
ATOM 1000 C C . LEU A 1 137 ? 3.579 0.964 -1.989 1.00 97.62 137 LEU A C 1
ATOM 1002 O O . LEU A 1 137 ? 3.669 0.440 -3.107 1.00 97.62 137 LEU A O 1
ATOM 1006 N N . ARG A 1 138 ? 4.562 1.706 -1.460 1.00 97.56 138 ARG A N 1
ATOM 1007 C CA . ARG A 1 138 ? 5.812 1.985 -2.184 1.00 97.56 138 ARG A CA 1
ATOM 1008 C C . ARG A 1 138 ? 6.615 0.703 -2.416 1.00 97.56 138 ARG A C 1
ATOM 1010 O O . ARG A 1 138 ? 6.975 0.406 -3.556 1.00 97.56 138 ARG A O 1
ATOM 1017 N N . LEU A 1 139 ? 6.769 -0.135 -1.383 1.00 97.94 139 LEU A N 1
ATOM 1018 C CA . LEU A 1 139 ? 7.502 -1.402 -1.476 1.00 97.94 139 LEU A CA 1
ATOM 1019 C C . LEU A 1 139 ? 6.782 -2.409 -2.372 1.00 97.94 139 LEU A C 1
ATOM 1021 O O . LEU A 1 139 ? 7.414 -3.083 -3.188 1.00 97.94 139 LEU A O 1
ATOM 1025 N N . ARG A 1 140 ? 5.449 -2.506 -2.270 1.00 97.25 140 ARG A N 1
ATOM 1026 C CA . ARG A 1 140 ? 4.657 -3.411 -3.116 1.00 97.25 140 ARG A CA 1
ATOM 1027 C C . ARG A 1 140 ? 4.775 -3.042 -4.593 1.00 97.25 140 ARG A C 1
ATOM 1029 O O . ARG A 1 140 ? 4.979 -3.929 -5.421 1.00 97.25 140 ARG A O 1
ATOM 1036 N N . THR A 1 141 ? 4.692 -1.754 -4.912 1.00 97.75 141 THR A N 1
ATOM 1037 C CA . THR A 1 141 ? 4.787 -1.259 -6.291 1.00 97.75 141 THR A CA 1
ATOM 1038 C C . THR A 1 141 ? 6.207 -1.419 -6.842 1.00 97.75 141 THR A C 1
ATOM 1040 O O . THR A 1 141 ? 6.381 -2.028 -7.902 1.00 97.75 141 THR A O 1
ATOM 1043 N N . ALA A 1 142 ? 7.230 -0.967 -6.104 1.00 98.06 142 ALA A N 1
ATOM 1044 C CA . ALA A 1 142 ? 8.631 -1.089 -6.512 1.00 98.06 142 ALA A CA 1
ATOM 1045 C C . ALA A 1 142 ? 9.046 -2.543 -6.721 1.00 98.06 142 ALA A C 1
ATOM 1047 O O . ALA A 1 142 ? 9.605 -2.878 -7.763 1.00 98.06 142 ALA A O 1
ATOM 1048 N N . ARG A 1 143 ? 8.691 -3.446 -5.798 1.00 97.88 143 ARG A N 1
ATOM 1049 C CA . ARG A 1 143 ? 9.027 -4.869 -5.925 1.00 97.88 143 ARG A CA 1
ATOM 1050 C C . ARG A 1 143 ? 8.435 -5.503 -7.181 1.00 97.88 143 ARG A C 1
ATOM 1052 O O . ARG A 1 143 ? 9.067 -6.366 -7.788 1.00 97.88 143 ARG A O 1
ATOM 1059 N N . VAL A 1 144 ? 7.221 -5.121 -7.571 1.00 97.31 144 VAL A N 1
ATOM 1060 C CA . VAL A 1 144 ? 6.585 -5.648 -8.787 1.00 97.31 144 VAL A CA 1
ATOM 1061 C C . VAL A 1 144 ? 7.276 -5.124 -10.044 1.00 97.31 144 VAL A C 1
ATOM 1063 O O . VAL A 1 144 ? 7.556 -5.920 -10.941 1.00 97.31 144 VAL A O 1
ATOM 1066 N N . LEU A 1 145 ? 7.622 -3.833 -10.091 1.00 96.50 145 LEU A N 1
ATOM 1067 C CA . LEU A 1 145 ? 8.413 -3.265 -11.189 1.00 96.50 145 LEU A CA 1
ATOM 1068 C C . LEU A 1 145 ? 9.796 -3.914 -11.286 1.00 96.50 145 LEU A C 1
ATOM 1070 O O . LEU A 1 145 ? 10.195 -4.343 -12.368 1.00 96.50 145 LEU A O 1
ATOM 1074 N N . ARG A 1 146 ? 10.477 -4.082 -10.149 1.00 97.31 146 ARG A N 1
ATOM 1075 C CA . ARG A 1 146 ? 11.769 -4.764 -10.044 1.00 97.31 146 ARG A CA 1
ATOM 1076 C C . ARG A 1 146 ? 11.716 -6.171 -10.633 1.00 97.31 146 ARG A C 1
ATOM 1078 O O . ARG A 1 146 ? 12.545 -6.535 -11.458 1.00 97.31 146 ARG A O 1
ATOM 1085 N N . ARG A 1 147 ? 10.698 -6.961 -10.268 1.00 96.69 147 ARG A N 1
ATOM 1086 C CA . ARG A 1 147 ? 10.511 -8.319 -10.807 1.00 96.69 147 ARG A CA 1
ATOM 1087 C C . ARG A 1 147 ? 10.280 -8.329 -12.317 1.00 96.69 147 ARG A C 1
ATOM 1089 O O . ARG A 1 147 ? 10.799 -9.224 -12.979 1.00 96.69 147 ARG A O 1
ATOM 1096 N N . GLN A 1 148 ? 9.534 -7.363 -12.860 1.00 95.00 148 GLN A N 1
ATOM 1097 C CA . GLN A 1 148 ? 9.367 -7.246 -14.311 1.00 95.00 148 GLN A CA 1
ATOM 1098 C C . GLN A 1 148 ? 10.713 -6.972 -14.984 1.00 95.00 148 GLN A C 1
ATOM 1100 O O . GLN A 1 148 ? 11.054 -7.641 -15.954 1.00 95.00 148 GLN A O 1
ATOM 1105 N N . LEU A 1 149 ? 11.473 -6.007 -14.465 1.00 95.50 149 LEU A N 1
ATOM 1106 C CA . LEU A 1 149 ? 12.761 -5.600 -15.023 1.00 95.50 149 LEU A CA 1
ATOM 1107 C C . LEU A 1 149 ? 13.792 -6.730 -14.976 1.00 95.50 149 LEU A C 1
ATOM 1109 O O . LEU A 1 149 ? 14.434 -7.000 -15.987 1.00 95.50 149 LEU A O 1
ATOM 1113 N N . LEU A 1 150 ? 13.879 -7.460 -13.860 1.00 95.19 150 LEU A N 1
ATOM 1114 C CA . LEU A 1 150 ? 14.717 -8.657 -13.755 1.00 95.19 150 LEU A CA 1
ATOM 1115 C C . LEU A 1 150 ? 14.355 -9.694 -14.828 1.00 95.19 150 LEU A C 1
ATOM 1117 O O . LEU A 1 150 ? 15.235 -10.182 -15.534 1.00 95.19 150 LEU A O 1
ATOM 1121 N N . ALA A 1 151 ? 13.061 -9.968 -15.026 1.00 93.69 151 ALA A N 1
ATOM 1122 C CA . ALA A 1 151 ? 12.614 -10.939 -16.024 1.00 93.69 151 ALA A CA 1
ATOM 1123 C C . ALA A 1 151 ? 12.944 -10.518 -17.471 1.00 93.69 151 ALA A C 1
ATOM 1125 O O . ALA A 1 151 ? 13.213 -11.372 -18.319 1.00 93.69 151 ALA A O 1
ATOM 1126 N N . GLU A 1 152 ? 12.913 -9.215 -17.770 1.00 92.94 152 GLU A N 1
ATOM 1127 C CA . GLU A 1 152 ? 13.353 -8.672 -19.063 1.00 92.94 152 GLU A CA 1
ATOM 1128 C C . GLU A 1 152 ? 14.874 -8.789 -19.235 1.00 92.94 152 GLU A C 1
ATOM 1130 O O . GLU A 1 152 ? 15.348 -9.155 -20.314 1.00 92.94 152 GLU A O 1
ATOM 1135 N N . CYS A 1 153 ? 15.634 -8.516 -18.170 1.00 91.06 153 CYS A N 1
ATOM 1136 C CA . CYS A 1 153 ? 17.093 -8.534 -18.180 1.00 91.06 153 CYS A CA 1
ATOM 1137 C C . CYS A 1 153 ? 17.702 -9.940 -18.267 1.00 91.06 153 CYS A C 1
ATOM 1139 O O . CYS A 1 153 ? 18.787 -10.092 -18.821 1.00 91.06 153 CYS A O 1
ATOM 1141 N N . GLU A 1 154 ? 16.999 -10.972 -17.801 1.00 87.38 154 GLU A N 1
ATOM 1142 C CA . GLU A 1 154 ? 17.447 -12.367 -17.901 1.00 87.38 154 GLU A CA 1
ATOM 1143 C C . GLU A 1 154 ? 17.392 -12.929 -19.332 1.00 87.38 154 GLU A C 1
ATOM 1145 O O . GLU A 1 154 ? 18.173 -13.811 -19.688 1.00 87.38 154 GLU A O 1
ATOM 1150 N N . LYS A 1 155 ? 16.452 -12.469 -20.169 1.00 70.12 155 LYS A N 1
ATOM 1151 C CA . LYS A 1 155 ? 16.086 -13.195 -21.400 1.00 70.12 155 LYS A CA 1
ATOM 1152 C C . LYS A 1 155 ? 16.851 -12.782 -22.658 1.00 70.12 155 LYS A C 1
ATOM 1154 O O . LYS A 1 155 ? 16.794 -13.524 -23.639 1.00 70.12 155 LYS A O 1
ATOM 1159 N N . ARG A 1 156 ? 17.554 -11.642 -22.669 1.00 62.12 156 ARG A N 1
ATOM 1160 C CA . ARG A 1 156 ? 18.392 -11.127 -23.780 1.00 62.12 156 ARG A CA 1
ATOM 1161 C C . ARG A 1 156 ? 19.413 -10.118 -23.240 1.00 62.12 156 ARG A C 1
ATOM 1163 O O . ARG A 1 156 ? 19.296 -9.683 -22.103 1.00 62.12 156 ARG A O 1
ATOM 1170 N N . ALA A 1 157 ? 20.351 -9.661 -24.076 1.00 78.19 157 ALA A N 1
ATOM 1171 C CA . ALA A 1 157 ? 21.073 -8.418 -23.800 1.00 78.19 157 ALA A CA 1
ATOM 1172 C C . ALA A 1 157 ? 20.055 -7.265 -23.721 1.00 78.19 157 ALA A C 1
ATOM 1174 O O . ALA A 1 157 ? 19.612 -6.747 -24.748 1.00 78.19 157 ALA A O 1
ATOM 1175 N N . ALA A 1 158 ? 19.622 -6.932 -22.504 1.00 80.69 158 ALA A N 1
ATOM 1176 C CA . ALA A 1 158 ? 18.584 -5.939 -22.271 1.00 80.69 158 ALA A CA 1
ATOM 1177 C C . ALA A 1 158 ? 18.962 -4.592 -22.909 1.00 80.69 158 ALA A C 1
ATOM 1179 O O . ALA A 1 158 ? 20.140 -4.220 -22.901 1.00 80.69 158 ALA A O 1
ATOM 1180 N N . PRO A 1 159 ? 18.006 -3.828 -23.457 1.00 85.56 159 PRO A N 1
ATOM 1181 C CA . PRO A 1 159 ? 18.253 -2.441 -23.827 1.00 85.56 159 PRO A CA 1
ATOM 1182 C C . PRO A 1 159 ? 18.777 -1.637 -22.628 1.00 85.56 159 PRO A C 1
ATOM 1184 O O . PRO A 1 159 ? 18.339 -1.871 -21.502 1.00 85.56 159 PRO A O 1
ATOM 1187 N N . LEU A 1 160 ? 19.664 -0.662 -22.873 1.00 87.81 160 LEU A N 1
ATOM 1188 C CA . LEU A 1 160 ? 20.163 0.256 -21.834 1.00 87.81 160 LEU A CA 1
ATOM 1189 C C . LEU A 1 160 ? 19.032 0.853 -20.969 1.00 87.81 160 LEU A C 1
ATOM 1191 O O . LEU A 1 160 ? 19.132 0.723 -19.755 1.00 87.81 160 LEU A O 1
ATOM 1195 N N . PRO A 1 161 ? 17.897 1.330 -21.534 1.00 92.62 161 PRO A N 1
ATOM 1196 C CA . PRO A 1 161 ? 16.801 1.874 -20.726 1.00 92.62 161 PRO A CA 1
ATOM 1197 C C .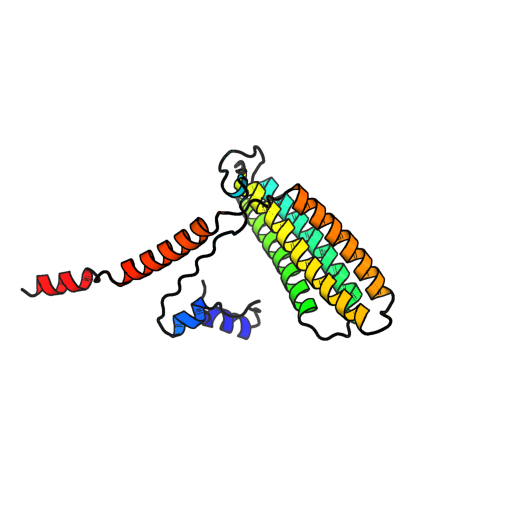 PRO A 1 161 ? 16.208 0.918 -19.682 1.00 92.62 161 PRO A C 1
ATOM 1199 O O . PRO A 1 161 ? 15.661 1.380 -18.684 1.00 92.62 161 PRO A O 1
ATOM 1202 N N . LEU A 1 162 ? 16.267 -0.402 -19.908 1.00 93.81 162 LEU A N 1
ATOM 1203 C CA . LEU A 1 162 ? 15.782 -1.384 -18.932 1.00 93.81 162 LEU A CA 1
ATOM 1204 C C . LEU A 1 162 ? 16.796 -1.624 -17.813 1.00 93.81 162 LEU A C 1
ATOM 1206 O O . LEU A 1 162 ? 16.382 -1.830 -16.678 1.00 93.81 162 LEU A O 1
ATOM 1210 N N . ARG A 1 163 ? 18.099 -1.576 -18.118 1.00 93.19 163 ARG A N 1
ATOM 1211 C CA . ARG A 1 163 ? 19.153 -1.671 -17.099 1.00 93.19 163 ARG A CA 1
ATOM 1212 C C . ARG A 1 163 ? 19.176 -0.430 -16.218 1.00 93.19 163 ARG A C 1
ATOM 1214 O O . ARG A 1 163 ? 19.085 -0.571 -15.011 1.00 93.19 163 ARG A O 1
ATOM 1221 N N . ASP A 1 164 ? 19.150 0.756 -16.822 1.00 94.81 164 ASP A N 1
ATOM 1222 C CA . ASP A 1 164 ? 19.143 2.020 -16.077 1.00 94.81 164 ASP A CA 1
ATOM 1223 C C . ASP A 1 164 ? 17.919 2.111 -15.148 1.00 94.81 164 ASP A C 1
ATOM 1225 O O . ASP A 1 164 ? 18.013 2.553 -14.007 1.00 94.81 164 ASP A O 1
ATOM 1229 N N . ALA A 1 165 ? 16.752 1.653 -15.616 1.00 96.12 165 ALA A N 1
ATOM 1230 C CA . ALA A 1 165 ? 15.552 1.605 -14.787 1.00 96.12 165 ALA A CA 1
ATOM 1231 C C . ALA A 1 165 ? 15.603 0.522 -13.700 1.00 96.12 165 ALA A C 1
ATOM 1233 O O . ALA A 1 165 ? 14.982 0.709 -12.657 1.00 96.12 165 ALA A O 1
ATOM 1234 N N . LEU A 1 166 ? 16.291 -0.600 -13.937 1.00 96.56 166 LEU A N 1
ATOM 1235 C CA . LEU A 1 166 ? 16.513 -1.620 -12.912 1.00 96.56 166 LEU A CA 1
ATOM 1236 C C . LEU A 1 166 ? 17.406 -1.066 -11.804 1.00 96.56 166 LEU A C 1
ATOM 1238 O O . LEU A 1 166 ? 17.018 -1.161 -10.647 1.00 96.56 166 LEU A O 1
ATOM 1242 N N . ASP A 1 167 ? 18.514 -0.417 -12.159 1.00 96.81 167 ASP A N 1
ATOM 1243 C CA . ASP A 1 167 ? 19.422 0.208 -11.195 1.00 96.81 167 ASP A CA 1
ATOM 1244 C C . ASP A 1 167 ? 18.694 1.286 -10.369 1.00 96.81 167 ASP A C 1
ATOM 1246 O O . ASP A 1 167 ? 18.815 1.329 -9.147 1.00 96.81 167 ASP A O 1
ATOM 1250 N N . GLU A 1 168 ? 17.870 2.126 -11.010 1.00 97.75 168 GLU A N 1
ATOM 1251 C CA . GLU A 1 168 ? 17.079 3.152 -10.314 1.00 97.75 168 GLU A CA 1
ATOM 1252 C C . GLU A 1 168 ? 16.041 2.544 -9.353 1.00 97.75 168 GLU A C 1
ATOM 1254 O O . GLU A 1 168 ? 15.895 3.008 -8.221 1.00 97.75 168 GLU A O 1
ATOM 1259 N N . VAL A 1 169 ? 15.331 1.491 -9.775 1.00 97.88 169 VAL A N 1
ATOM 1260 C CA . VAL A 1 169 ? 14.365 0.791 -8.913 1.00 97.88 169 VAL A CA 1
ATOM 1261 C C . VAL A 1 169 ? 15.062 0.052 -7.774 1.00 97.88 169 VAL A C 1
ATOM 1263 O O . VAL A 1 169 ? 14.510 0.028 -6.679 1.00 97.88 169 VAL A O 1
ATOM 1266 N N . ASP A 1 170 ? 16.240 -0.527 -8.004 1.00 98.06 170 ASP A N 1
ATOM 1267 C CA . ASP A 1 170 ? 17.020 -1.214 -6.971 1.00 98.06 170 ASP A CA 1
ATOM 1268 C C . ASP A 1 170 ? 17.462 -0.228 -5.886 1.00 98.06 170 ASP A C 1
ATOM 1270 O O . ASP A 1 170 ? 17.199 -0.468 -4.711 1.00 98.06 170 ASP A O 1
ATOM 1274 N N . VAL A 1 171 ? 17.992 0.940 -6.269 1.00 98.12 171 VAL A N 1
ATOM 1275 C CA . VAL A 1 171 ? 18.352 1.999 -5.311 1.00 98.12 171 VAL A CA 1
ATOM 1276 C C . VAL A 1 171 ? 17.145 2.444 -4.480 1.00 98.12 171 VAL A C 1
ATOM 1278 O O . VAL A 1 171 ? 17.249 2.544 -3.259 1.00 98.12 171 VAL A O 1
ATOM 1281 N N . LEU A 1 172 ? 15.995 2.699 -5.114 1.00 97.62 172 LEU A N 1
ATOM 1282 C CA . LEU A 1 172 ? 14.776 3.094 -4.398 1.00 97.62 172 LEU A CA 1
ATOM 1283 C C . LEU A 1 172 ? 14.275 1.987 -3.466 1.00 97.62 172 LEU A C 1
ATOM 1285 O O . LEU A 1 172 ? 13.887 2.255 -2.331 1.00 97.62 172 LEU A O 1
ATOM 1289 N N . PHE A 1 173 ? 14.262 0.746 -3.950 1.00 98.19 173 PHE A N 1
ATOM 1290 C CA . PHE A 1 173 ? 13.770 -0.397 -3.197 1.00 98.19 173 PHE A CA 1
ATOM 1291 C C . PHE A 1 173 ? 14.635 -0.667 -1.967 1.00 98.19 173 PHE A C 1
ATOM 1293 O O . PHE A 1 173 ? 14.084 -0.821 -0.881 1.00 98.19 173 PHE A O 1
ATOM 1300 N N . ASP A 1 174 ? 15.959 -0.648 -2.117 1.00 98.25 174 ASP A N 1
ATOM 1301 C CA . ASP A 1 174 ? 16.895 -0.878 -1.018 1.00 98.25 174 ASP A CA 1
ATOM 1302 C C . ASP A 1 174 ? 16.795 0.233 0.037 1.00 98.25 174 ASP A C 1
ATOM 1304 O O . ASP A 1 174 ? 16.690 -0.060 1.227 1.00 98.25 174 ASP A O 1
ATOM 1308 N N . GLN A 1 175 ? 16.708 1.501 -0.385 1.00 97.94 175 GLN A N 1
ATOM 1309 C CA . GLN A 1 175 ? 16.495 2.632 0.529 1.00 97.94 175 GLN A CA 1
ATOM 1310 C C . GLN A 1 175 ? 15.185 2.508 1.316 1.00 97.94 175 GLN A C 1
ATOM 1312 O O . GLN A 1 175 ? 15.146 2.781 2.515 1.00 97.94 175 GLN A O 1
ATOM 1317 N N . TRP A 1 176 ? 14.093 2.113 0.660 1.00 98.00 176 TRP A N 1
ATOM 1318 C CA . TRP A 1 176 ? 12.803 1.942 1.329 1.00 98.00 176 TRP A CA 1
ATOM 1319 C C . TRP A 1 176 ? 12.761 0.701 2.219 1.00 98.00 176 TRP A C 1
ATOM 1321 O O . TRP A 1 176 ? 12.113 0.732 3.262 1.00 98.00 176 TRP A O 1
ATOM 1331 N N . CYS A 1 177 ? 13.460 -0.374 1.852 1.00 97.50 177 CYS A N 1
ATOM 1332 C CA . CYS A 1 177 ? 13.644 -1.530 2.723 1.00 97.50 177 CYS A CA 1
ATOM 1333 C C . CYS A 1 177 ? 14.404 -1.141 3.992 1.00 97.50 177 CYS A C 1
ATOM 1335 O O . CYS A 1 177 ? 13.909 -1.408 5.081 1.00 97.50 177 CYS A O 1
ATOM 1337 N N . GLU A 1 178 ? 15.524 -0.426 3.868 1.00 97.25 178 GLU A N 1
ATOM 1338 C CA . GLU A 1 178 ? 16.293 0.063 5.017 1.00 97.25 178 GLU A CA 1
ATOM 1339 C C . GLU A 1 178 ? 15.445 0.981 5.918 1.00 97.25 178 GLU A C 1
ATOM 1341 O O . GLU A 1 178 ? 15.467 0.868 7.144 1.00 97.25 178 GLU A O 1
ATOM 1346 N N . GLN A 1 179 ? 14.642 1.875 5.334 1.00 95.62 179 GLN A N 1
ATOM 1347 C CA . GLN A 1 179 ? 13.705 2.708 6.099 1.00 95.62 179 GLN A CA 1
ATOM 1348 C C . GLN A 1 179 ? 12.669 1.869 6.854 1.00 95.62 179 GLN A C 1
ATOM 1350 O O . GLN A 1 179 ? 12.423 2.117 8.037 1.00 95.62 179 GLN A O 1
ATOM 1355 N N . ALA A 1 180 ? 12.075 0.874 6.194 1.00 94.75 180 ALA A N 1
ATOM 1356 C CA . ALA A 1 180 ? 11.080 -0.004 6.795 1.00 94.75 180 ALA A CA 1
ATOM 1357 C C . ALA A 1 180 ? 11.678 -0.863 7.919 1.00 94.75 180 ALA A C 1
ATOM 1359 O O . ALA A 1 180 ? 11.065 -0.961 8.977 1.00 94.75 180 ALA A O 1
ATOM 1360 N N . GLU A 1 181 ? 12.879 -1.414 7.741 1.00 94.06 181 GLU A N 1
ATOM 1361 C CA . GLU A 1 181 ? 13.600 -2.197 8.757 1.00 94.06 181 GLU A CA 1
ATOM 1362 C C . GLU A 1 181 ? 13.946 -1.360 9.996 1.00 94.06 181 GLU A C 1
ATOM 1364 O O . GLU A 1 181 ? 13.844 -1.837 11.124 1.00 94.06 181 GLU A O 1
ATOM 1369 N N . ASN A 1 182 ? 14.288 -0.083 9.807 1.00 93.25 182 ASN A N 1
ATOM 1370 C CA . ASN A 1 182 ? 14.565 0.833 10.915 1.00 93.25 182 ASN A CA 1
ATOM 1371 C C . ASN A 1 182 ? 13.300 1.334 11.628 1.00 93.25 182 ASN A C 1
ATOM 1373 O O . ASN A 1 182 ? 13.376 1.804 12.765 1.00 93.25 182 ASN A O 1
ATOM 1377 N N . THR A 1 183 ? 12.145 1.277 10.961 1.00 91.31 183 THR A N 1
ATOM 1378 C CA . THR A 1 183 ? 10.911 1.889 11.463 1.00 91.31 183 THR A CA 1
ATOM 1379 C C . THR A 1 183 ? 9.915 0.866 11.981 1.00 91.31 183 THR A C 1
ATOM 1381 O O . THR A 1 183 ? 9.195 1.189 12.918 1.00 91.31 183 THR A O 1
ATOM 1384 N N . LEU A 1 184 ? 9.824 -0.329 11.398 1.00 92.94 184 LEU A N 1
ATOM 1385 C CA . LEU A 1 184 ? 8.800 -1.332 11.695 1.00 92.94 184 LEU A CA 1
ATOM 1386 C C . LEU A 1 184 ? 9.329 -2.431 12.620 1.00 92.94 184 LEU A C 1
ATOM 1388 O O . LEU A 1 184 ? 10.490 -2.820 12.574 1.00 92.94 184 LEU A O 1
ATOM 1392 N N . SER A 1 185 ? 8.443 -2.969 13.454 1.00 92.44 185 SER A N 1
ATOM 1393 C CA . SER A 1 185 ? 8.765 -4.098 14.325 1.00 92.44 185 SER A CA 1
ATOM 1394 C C . SER A 1 185 ? 8.703 -5.443 13.589 1.00 92.44 185 SER A C 1
ATOM 1396 O O . SER A 1 185 ? 7.689 -5.797 12.987 1.00 92.44 185 SER A O 1
ATOM 1398 N N . GLU A 1 186 ? 9.751 -6.256 13.741 1.00 91.12 186 GLU A N 1
ATOM 1399 C CA . GLU A 1 186 ? 9.771 -7.663 13.311 1.00 91.12 186 GLU A CA 1
ATOM 1400 C C . GLU A 1 186 ? 9.221 -8.633 14.373 1.00 91.12 186 GLU A C 1
ATOM 1402 O O . GLU A 1 186 ? 9.198 -9.851 14.168 1.00 91.12 186 GLU A O 1
ATOM 1407 N N . LYS A 1 187 ? 8.763 -8.125 15.529 1.00 93.75 187 LYS A N 1
ATOM 1408 C CA . LYS A 1 187 ? 8.175 -8.971 16.576 1.00 93.75 187 LYS A CA 1
ATOM 1409 C C . LYS A 1 187 ? 6.944 -9.677 16.012 1.00 93.75 187 LYS A C 1
ATOM 1411 O O . LYS A 1 187 ? 6.078 -9.051 15.412 1.00 93.75 187 LYS A O 1
ATOM 1416 N N . THR A 1 188 ? 6.837 -10.980 16.236 1.00 95.50 188 THR A N 1
ATOM 1417 C CA . THR A 1 188 ? 5.675 -11.767 15.806 1.00 95.50 188 THR A CA 1
ATOM 1418 C C . THR A 1 188 ? 4.732 -12.010 16.971 1.00 95.50 188 THR A C 1
ATOM 1420 O O . THR A 1 188 ? 5.155 -12.138 18.124 1.00 95.50 188 THR A O 1
ATOM 1423 N N . PHE A 1 189 ? 3.438 -12.110 16.679 1.00 93.56 189 PHE A N 1
ATOM 1424 C CA . PHE A 1 189 ? 2.506 -12.676 17.645 1.00 93.56 189 PHE A CA 1
ATOM 1425 C C . PHE A 1 189 ? 2.777 -14.177 17.817 1.00 93.56 189 PHE A C 1
ATOM 1427 O O . PHE A 1 189 ? 3.038 -14.877 16.833 1.00 93.56 189 PHE A O 1
ATOM 1434 N N . PRO A 1 190 ? 2.647 -14.729 19.038 1.00 94.25 190 PRO A N 1
ATOM 1435 C CA . PRO A 1 190 ? 2.706 -16.169 19.228 1.00 94.25 190 PRO A CA 1
ATOM 1436 C C . PRO A 1 190 ? 1.652 -16.867 18.363 1.00 94.25 190 PRO A C 1
ATOM 1438 O O . PRO A 1 190 ? 0.458 -16.599 18.497 1.00 94.25 190 PRO A O 1
ATOM 1441 N N . LEU A 1 191 ? 2.071 -17.822 17.527 1.00 94.69 191 LEU A N 1
ATOM 1442 C CA . LEU A 1 191 ? 1.185 -18.512 16.577 1.00 94.69 191 LEU A CA 1
ATOM 1443 C C . LEU A 1 191 ? -0.076 -19.085 17.244 1.00 94.69 191 LEU A C 1
ATOM 1445 O O . LEU A 1 191 ? -1.171 -19.024 16.688 1.00 94.69 191 LEU A O 1
ATOM 1449 N N . ARG A 1 192 ? 0.060 -19.595 18.475 1.00 96.56 192 ARG A N 1
ATOM 1450 C CA . ARG A 1 192 ? -1.070 -20.095 19.269 1.00 96.56 192 ARG A CA 1
ATOM 1451 C C . ARG A 1 192 ? -2.147 -19.030 19.478 1.00 96.56 192 ARG A C 1
ATOM 1453 O O . ARG A 1 192 ? -3.320 -19.378 19.414 1.00 96.56 192 ARG A O 1
ATOM 1460 N N . GLN A 1 193 ? -1.784 -17.773 19.733 1.00 94.50 193 GLN A N 1
ATOM 1461 C CA . GLN A 1 193 ? -2.752 -16.689 19.928 1.00 94.50 193 GLN A CA 1
ATOM 1462 C C . GLN A 1 193 ? -3.516 -16.404 18.633 1.00 94.50 193 GLN A C 1
ATOM 1464 O O . GLN A 1 193 ? -4.744 -16.362 18.656 1.00 94.50 193 GLN A O 1
ATOM 1469 N N . LEU A 1 194 ? -2.801 -16.319 17.506 1.00 94.88 194 LEU A N 1
ATOM 1470 C CA . LEU A 1 194 ? -3.397 -16.093 16.186 1.00 94.88 194 LEU A CA 1
ATOM 1471 C C . LEU A 1 194 ? -4.414 -17.186 15.833 1.00 94.88 194 LEU A C 1
ATOM 1473 O O . LEU A 1 194 ? -5.566 -16.887 15.527 1.00 94.88 194 LEU A O 1
ATOM 1477 N N . VAL A 1 195 ? -4.023 -18.457 15.969 1.00 95.50 195 VAL A N 1
ATOM 1478 C CA . VAL A 1 195 ? -4.913 -19.602 15.709 1.00 95.50 195 VAL A CA 1
ATOM 1479 C C . VAL A 1 195 ? -6.090 -19.626 16.684 1.00 95.50 195 VAL A C 1
ATOM 1481 O O . VAL A 1 195 ? -7.220 -19.886 16.278 1.00 95.50 195 VAL A O 1
ATOM 1484 N N . SER A 1 196 ? -5.855 -19.331 17.966 1.00 96.06 196 SER A N 1
ATOM 1485 C CA . SER A 1 196 ? -6.921 -19.340 18.977 1.00 96.06 196 SER A CA 1
ATOM 1486 C C . SER A 1 196 ? -7.997 -18.303 18.666 1.00 96.06 196 SER A C 1
ATOM 1488 O O . SER A 1 196 ? -9.178 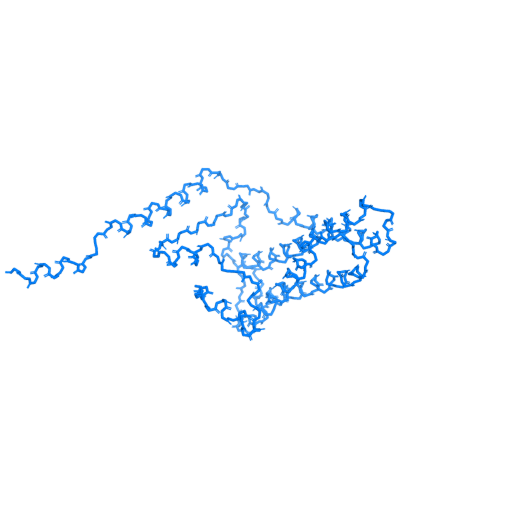-18.618 18.778 1.00 96.06 196 SER A O 1
ATOM 1490 N N . LEU A 1 197 ? -7.610 -17.100 18.231 1.00 95.38 197 LEU A N 1
ATOM 1491 C CA . LEU A 1 197 ? -8.553 -16.047 17.854 1.00 95.38 197 LEU A CA 1
ATOM 1492 C C . LEU A 1 197 ? -9.390 -16.446 16.632 1.00 95.38 197 LEU A C 1
ATOM 1494 O O . LEU A 1 197 ? -10.613 -16.313 16.655 1.00 95.38 197 LEU A O 1
ATOM 1498 N N . GLN A 1 198 ? -8.752 -16.994 15.596 1.00 95.38 198 GLN A N 1
ATOM 1499 C CA . GLN A 1 198 ? -9.456 -17.457 14.396 1.00 95.38 198 GLN A CA 1
ATOM 1500 C C . GLN A 1 198 ? -10.439 -18.596 14.715 1.00 95.38 198 GLN A C 1
ATOM 1502 O O . GLN A 1 198 ? -11.593 -18.564 14.285 1.00 95.38 198 GLN A O 1
ATOM 1507 N N . MET A 1 199 ? -10.022 -19.565 15.537 1.00 96.56 199 MET A N 1
ATOM 1508 C CA . MET A 1 199 ? -10.889 -20.658 15.988 1.00 96.56 199 MET A CA 1
ATOM 1509 C C . MET A 1 199 ? -12.045 -20.162 16.859 1.00 96.56 199 MET A C 1
ATOM 1511 O O . MET A 1 199 ? -13.179 -20.601 16.676 1.00 96.56 199 MET A O 1
ATOM 1515 N N . ALA A 1 200 ? -11.784 -19.234 17.782 1.00 96.38 200 ALA A N 1
ATOM 1516 C CA . ALA A 1 200 ? -12.817 -18.651 18.631 1.00 96.38 200 ALA A CA 1
ATOM 1517 C C . ALA A 1 200 ? -13.866 -17.899 17.800 1.00 96.38 200 ALA A C 1
ATOM 1519 O O . ALA A 1 200 ? -15.062 -18.078 18.028 1.00 96.38 200 ALA A O 1
ATOM 1520 N N . ALA A 1 201 ? -13.441 -17.126 16.798 1.00 96.06 201 ALA A N 1
ATOM 1521 C CA . ALA A 1 201 ? -14.349 -16.446 15.880 1.00 96.06 201 ALA A CA 1
ATOM 1522 C C . ALA A 1 201 ? -15.210 -17.440 15.079 1.00 96.06 201 ALA A C 1
ATOM 1524 O O . ALA A 1 201 ? -16.427 -17.266 14.993 1.00 96.06 201 ALA A O 1
ATOM 1525 N N . ALA A 1 202 ? -14.617 -18.522 14.561 1.00 95.06 202 ALA A N 1
ATOM 1526 C CA . ALA A 1 202 ? -15.358 -19.569 13.854 1.00 95.06 202 ALA A CA 1
ATOM 1527 C C . ALA A 1 202 ? -16.400 -20.253 14.755 1.00 95.06 202 ALA A C 1
ATOM 1529 O O . ALA A 1 202 ? -17.567 -20.379 14.379 1.00 95.06 202 ALA A O 1
ATOM 1530 N N . LEU A 1 203 ? -16.007 -20.639 15.972 1.00 96.25 203 LEU A N 1
ATOM 1531 C CA . LEU A 1 203 ? -16.910 -21.254 16.947 1.00 96.25 203 LEU A CA 1
ATOM 1532 C C . LEU A 1 203 ? -18.023 -20.296 17.388 1.00 96.25 203 LEU A C 1
ATOM 1534 O O . LEU A 1 203 ? -19.158 -20.737 17.573 1.00 96.25 203 LEU A O 1
ATOM 1538 N N . ALA A 1 204 ? -17.736 -18.999 17.522 1.00 95.56 204 ALA A N 1
ATOM 1539 C CA . ALA A 1 204 ? -18.738 -17.988 17.847 1.00 95.56 204 ALA A CA 1
ATOM 1540 C C . ALA A 1 204 ? -19.798 -17.865 16.741 1.00 95.56 204 ALA A C 1
ATOM 1542 O O . ALA A 1 204 ? -20.993 -17.837 17.044 1.00 95.56 204 ALA A O 1
ATOM 1543 N N . VAL A 1 205 ? -19.382 -17.869 15.468 1.00 94.38 205 VAL A N 1
ATOM 1544 C CA . VAL A 1 205 ? -20.310 -17.873 14.325 1.00 94.38 205 VAL A CA 1
ATOM 1545 C C . VAL A 1 205 ? -21.174 -19.131 14.339 1.00 94.38 205 VAL A C 1
ATOM 1547 O O . VAL A 1 205 ? -22.397 -19.023 14.320 1.00 94.38 205 VAL A O 1
ATOM 1550 N N . VAL A 1 206 ? -20.574 -20.319 14.458 1.00 93.38 206 VAL A N 1
ATOM 1551 C CA . VAL A 1 206 ? -21.328 -21.586 14.514 1.00 93.38 206 VAL A CA 1
ATOM 1552 C C . VAL A 1 206 ? -22.316 -21.595 15.681 1.00 93.38 206 VAL A C 1
ATOM 1554 O O . VAL A 1 206 ? -23.481 -21.945 15.502 1.00 93.38 206 VAL A O 1
ATOM 1557 N N . SER A 1 207 ? -21.890 -21.146 16.863 1.00 93.94 207 SER A N 1
ATOM 1558 C CA . SER A 1 207 ? -22.745 -21.080 18.054 1.00 93.94 207 SER A CA 1
ATOM 1559 C C . SER A 1 207 ? -23.941 -20.153 17.843 1.00 93.94 207 SER A C 1
ATOM 1561 O O . SER A 1 207 ? -25.057 -20.488 18.233 1.00 93.94 207 SER A O 1
ATOM 1563 N N . ARG A 1 208 ? -23.739 -19.004 17.186 1.00 91.06 208 ARG A N 1
ATOM 1564 C CA . ARG A 1 208 ? -24.814 -18.053 16.876 1.00 91.06 208 ARG A CA 1
ATOM 1565 C C . ARG A 1 208 ? -25.839 -18.614 15.888 1.00 91.06 208 ARG A C 1
ATOM 1567 O O . ARG A 1 208 ? -27.005 -18.229 15.971 1.00 91.06 208 ARG A O 1
ATOM 1574 N N . LEU A 1 209 ? -25.406 -19.487 14.979 1.00 90.19 209 LEU A N 1
ATOM 1575 C CA . LEU A 1 209 ? -26.255 -20.133 13.974 1.00 90.19 209 LEU A CA 1
ATOM 1576 C C . LEU A 1 209 ? -26.986 -21.365 14.504 1.00 90.19 209 LEU A C 1
ATOM 1578 O O . LEU A 1 209 ? -28.094 -21.650 14.066 1.00 90.19 209 LEU A O 1
ATOM 1582 N N . ALA A 1 210 ? -26.388 -22.073 15.461 1.00 89.00 210 ALA A N 1
ATOM 1583 C CA . ALA A 1 210 ? -27.011 -23.213 16.124 1.00 89.00 210 ALA A CA 1
ATOM 1584 C C . ALA A 1 210 ? -28.090 -22.800 17.143 1.00 89.00 210 ALA A C 1
ATOM 1586 O O . ALA A 1 210 ? -28.901 -23.632 17.551 1.00 89.00 210 ALA A O 1
ATOM 1587 N N . GLN A 1 211 ? -28.111 -21.534 17.576 1.00 84.81 211 GLN A N 1
ATOM 1588 C CA . GLN A 1 211 ? -29.158 -21.030 18.462 1.00 84.81 211 GLN A CA 1
ATOM 1589 C C . GLN A 1 211 ? -30.504 -20.965 17.722 1.00 84.81 211 GLN A C 1
ATOM 1591 O O . GLN A 1 211 ? -30.596 -20.285 16.698 1.00 84.81 211 GLN A O 1
ATOM 1596 N N . PRO A 1 212 ? -31.566 -21.611 18.241 1.00 64.94 212 PRO A N 1
ATOM 1597 C CA . PRO A 1 212 ? -32.885 -21.529 17.634 1.00 64.94 212 PRO A CA 1
ATOM 1598 C C . PRO A 1 212 ? -33.379 -20.080 17.639 1.00 64.94 212 PRO A C 1
ATOM 1600 O O . PRO A 1 212 ? -33.313 -19.381 18.656 1.00 64.94 212 PRO A O 1
ATOM 1603 N N . THR A 1 213 ? -33.885 -19.623 16.496 1.00 63.34 213 THR A N 1
ATOM 1604 C CA . THR A 1 213 ? -34.492 -18.300 16.348 1.00 63.34 213 THR A CA 1
ATOM 1605 C C . THR A 1 213 ? -35.662 -18.192 17.328 1.00 63.34 213 THR A C 1
ATOM 1607 O O . THR A 1 213 ? -36.654 -18.908 17.192 1.00 63.34 213 THR A O 1
ATOM 1610 N N . ARG A 1 214 ? -35.568 -17.301 18.328 1.00 54.75 214 ARG A N 1
ATOM 1611 C CA . ARG A 1 214 ? -36.624 -17.086 19.344 1.00 54.75 214 ARG A CA 1
ATOM 1612 C C . ARG A 1 214 ? -37.996 -16.732 18.751 1.00 54.75 214 ARG A C 1
ATOM 1614 O O . ARG A 1 214 ? -38.998 -16.855 19.446 1.00 54.75 214 ARG A O 1
ATOM 1621 N N . GLU A 1 215 ? -38.056 -16.350 17.479 1.00 49.25 215 GLU A N 1
ATOM 1622 C CA . GLU A 1 215 ? -39.303 -16.080 16.757 1.00 49.25 215 GLU A CA 1
ATOM 1623 C C . GLU A 1 215 ? -40.154 -17.340 16.531 1.00 49.25 215 GLU A C 1
ATOM 1625 O O . GLU A 1 215 ? -41.375 -17.252 16.592 1.00 49.25 215 GLU A O 1
ATOM 1630 N N . ALA A 1 216 ? -39.557 -18.533 16.399 1.00 48.34 216 ALA A N 1
ATOM 1631 C CA . ALA A 1 216 ? -40.327 -19.771 16.226 1.00 48.34 216 ALA A CA 1
ATOM 1632 C C . ALA A 1 216 ? -41.018 -20.236 17.525 1.00 48.34 216 ALA A C 1
ATOM 1634 O O . ALA A 1 216 ? -42.081 -20.857 17.482 1.00 48.34 216 ALA A O 1
ATOM 1635 N N . SER A 1 217 ? -40.452 -19.903 18.690 1.00 45.97 217 SER A N 1
ATOM 1636 C CA . SER A 1 217 ? -41.017 -20.260 19.999 1.00 45.97 217 SER A CA 1
ATOM 1637 C C . SER A 1 217 ? -42.174 -19.354 20.434 1.00 45.97 217 SER A C 1
ATOM 1639 O O . SER A 1 217 ? -43.038 -19.807 21.180 1.00 45.97 217 SER A O 1
ATOM 1641 N N . ALA A 1 218 ? -42.240 -18.107 19.953 1.00 48.78 218 ALA A N 1
ATOM 1642 C CA . ALA A 1 218 ? -43.333 -17.188 20.283 1.00 48.78 218 ALA A CA 1
ATOM 1643 C C . ALA A 1 218 ? -44.642 -17.548 19.553 1.00 48.78 218 ALA A C 1
ATOM 1645 O O . ALA A 1 218 ? -45.711 -17.512 20.158 1.00 48.78 218 ALA A O 1
ATOM 1646 N N . THR A 1 219 ? -44.572 -17.990 18.293 1.00 48.56 219 THR A N 1
ATOM 1647 C CA . THR A 1 219 ? -45.745 -18.493 17.550 1.00 48.56 219 THR A CA 1
ATOM 1648 C C . THR A 1 219 ? -46.270 -19.831 18.071 1.00 48.56 219 THR A C 1
ATOM 1650 O O . THR A 1 219 ? -47.467 -20.077 17.988 1.00 48.56 219 THR A O 1
ATOM 1653 N N . ALA A 1 220 ? -45.414 -20.683 18.646 1.00 48.47 220 ALA A N 1
ATOM 1654 C CA . ALA A 1 220 ? -45.848 -21.949 19.243 1.00 48.47 220 ALA A CA 1
ATOM 1655 C C . ALA A 1 220 ? -46.534 -21.764 20.612 1.00 48.47 220 ALA A C 1
ATOM 1657 O O . ALA A 1 220 ? -47.418 -22.540 20.957 1.00 48.47 220 ALA A O 1
ATOM 1658 N N . ALA A 1 221 ? -46.158 -20.729 21.372 1.00 48.72 221 ALA A N 1
ATOM 1659 C CA . ALA A 1 221 ? -46.766 -20.411 22.666 1.00 48.72 221 ALA A CA 1
ATOM 1660 C C . ALA A 1 221 ? -48.077 -19.609 22.552 1.00 48.72 221 ALA A C 1
ATOM 1662 O O . ALA A 1 221 ? -48.882 -19.641 23.472 1.00 48.72 221 ALA A O 1
ATOM 1663 N N . ALA A 1 222 ? -48.311 -18.910 21.436 1.00 48.72 222 ALA A N 1
ATOM 1664 C CA . ALA A 1 222 ? -49.563 -18.190 21.173 1.00 48.72 222 ALA A CA 1
ATOM 1665 C C . ALA A 1 222 ? -50.669 -19.068 20.543 1.00 48.72 222 ALA A C 1
ATOM 1667 O O . ALA A 1 222 ? -51.768 -18.579 20.289 1.00 48.72 222 ALA A O 1
ATOM 1668 N N . ALA A 1 223 ? -50.374 -20.342 20.264 1.00 50.19 223 ALA A N 1
ATOM 1669 C CA . ALA A 1 223 ? -51.297 -21.320 19.681 1.00 50.19 223 ALA A CA 1
ATOM 1670 C C . ALA A 1 223 ? -51.708 -22.442 20.663 1.00 50.19 223 ALA A C 1
ATOM 1672 O O . ALA A 1 223 ? -52.308 -23.429 20.235 1.00 50.19 223 ALA A O 1
ATOM 1673 N N . GLN A 1 224 ? -51.378 -22.300 21.954 1.00 43.16 224 GLN A N 1
ATOM 1674 C CA . GLN A 1 224 ? -51.868 -23.128 23.067 1.00 43.16 224 GLN A CA 1
ATOM 1675 C C . GLN A 1 224 ? -52.747 -22.280 23.984 1.00 43.16 224 GLN A C 1
ATOM 1677 O O . GLN A 1 224 ? -53.738 -22.839 24.500 1.00 43.16 224 GLN A O 1
#

pLDDT: mean 88.43, std 14.92, range [43.16, 98.81]

Foldseek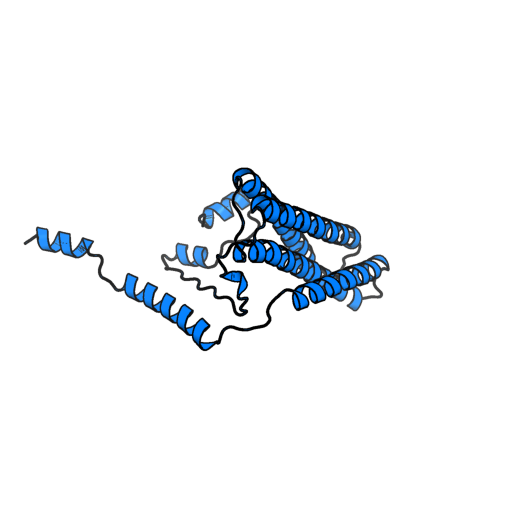 3Di:
DPAQVVLVVCCVVVVNSVDHDDPCNVQVVVVHDDDDDDDDFFDDPLLPFQAFPVAFLLVLLLVLLVLLLVLLVVLVVLLVLCVVQQDDDDCLSVVLNSLSVVSNVSSVVSNVCSVVSPRDTDGSSSSCVSVVSSLVSSLSNLVSLLVSLVVQVVPDVGPPSSVVSNVVSVVSNVVSVVVCVVPGGPHGDDVVVSVVVVVVVVVVVVVVVPDPDVVVVVVVVVVD

Organism: NCBI:txid531938